Protein AF-A0AAU6F038-F1 (afdb_monomer_lite)

Structure (mmCIF, N/CA/C/O backbone):
data_AF-A0AAU6F038-F1
#
_entry.id   AF-A0AAU6F038-F1
#
loop_
_atom_site.group_PDB
_atom_site.id
_atom_site.type_symbol
_atom_site.label_atom_id
_atom_site.label_alt_id
_atom_site.label_comp_id
_atom_site.label_asym_id
_atom_site.label_entity_id
_atom_site.label_seq_id
_atom_site.pdbx_PDB_ins_code
_atom_site.Cartn_x
_atom_site.Cartn_y
_atom_site.Cartn_z
_atom_site.occupancy
_atom_site.B_iso_or_equiv
_atom_site.auth_seq_id
_atom_site.auth_comp_id
_atom_site.auth_asym_id
_atom_site.auth_atom_id
_atom_site.pdbx_PDB_model_num
ATOM 1 N N . MET A 1 1 ? 27.640 -7.776 -2.317 1.00 54.41 1 MET A N 1
ATOM 2 C CA . MET A 1 1 ? 27.492 -6.730 -3.348 1.00 54.41 1 MET A CA 1
ATOM 3 C C . MET A 1 1 ? 28.181 -7.239 -4.597 1.00 54.41 1 MET A C 1
ATOM 5 O O . MET A 1 1 ? 29.354 -7.589 -4.516 1.00 54.41 1 MET A O 1
ATOM 9 N N . SER A 1 2 ? 27.437 -7.433 -5.682 1.00 75.69 2 SER A N 1
ATOM 10 C CA . SER A 1 2 ? 27.980 -8.023 -6.906 1.00 75.69 2 SER A CA 1
ATOM 11 C C . SER A 1 2 ? 28.887 -7.021 -7.637 1.00 75.69 2 SER A C 1
ATOM 13 O O . SER A 1 2 ? 28.795 -5.809 -7.433 1.00 75.69 2 SER A O 1
ATOM 15 N N . GLY A 1 3 ? 29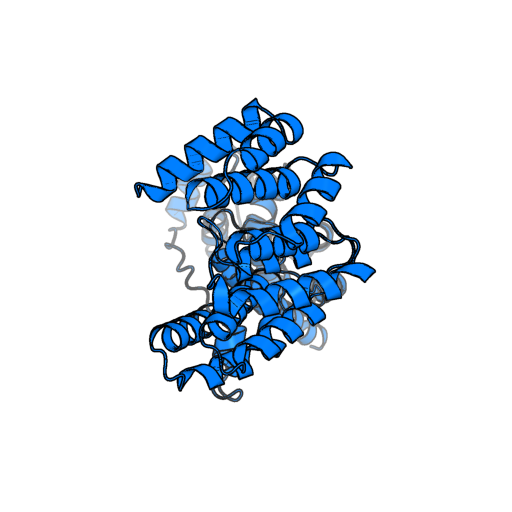.759 -7.500 -8.530 1.00 80.75 3 GLY A N 1
ATOM 16 C CA . GLY A 1 3 ? 30.566 -6.615 -9.384 1.00 80.75 3 GLY A CA 1
ATOM 17 C C . GLY A 1 3 ? 29.735 -5.775 -10.372 1.00 80.75 3 GLY A C 1
ATOM 18 O O . GLY A 1 3 ? 30.243 -4.805 -10.934 1.00 80.75 3 GLY A O 1
ATOM 19 N N . ALA A 1 4 ? 28.465 -6.123 -10.603 1.00 79.25 4 ALA A N 1
ATOM 20 C CA . ALA A 1 4 ? 27.535 -5.303 -11.379 1.00 79.25 4 ALA A CA 1
ATOM 21 C C . ALA A 1 4 ? 27.048 -4.094 -10.563 1.00 79.25 4 ALA A C 1
ATOM 23 O O . ALA A 1 4 ? 27.093 -2.973 -11.066 1.00 79.25 4 ALA A O 1
ATOM 24 N N . ASP A 1 5 ? 26.714 -4.299 -9.285 1.00 80.75 5 ASP A N 1
ATOM 25 C CA . ASP A 1 5 ? 26.230 -3.236 -8.389 1.00 80.75 5 ASP A CA 1
ATOM 26 C C . ASP A 1 5 ? 27.285 -2.141 -8.184 1.00 80.75 5 ASP A C 1
ATOM 28 O O . ASP A 1 5 ? 26.975 -0.951 -8.194 1.00 80.75 5 ASP A O 1
ATOM 32 N N . ALA A 1 6 ? 28.558 -2.530 -8.051 1.00 86.94 6 ALA A N 1
ATOM 33 C CA . ALA A 1 6 ? 29.658 -1.579 -7.892 1.00 86.94 6 ALA A CA 1
ATOM 34 C C . ALA A 1 6 ? 29.857 -0.704 -9.143 1.00 86.94 6 ALA A C 1
ATOM 36 O O . ALA A 1 6 ? 30.050 0.508 -9.037 1.00 86.94 6 ALA A O 1
ATOM 37 N N . ARG A 1 7 ? 29.775 -1.306 -10.339 1.00 88.75 7 ARG A N 1
ATOM 38 C CA . ARG A 1 7 ? 29.882 -0.575 -11.613 1.00 88.75 7 ARG A CA 1
ATOM 39 C C . ARG A 1 7 ? 28.701 0.364 -11.820 1.00 88.75 7 ARG A C 1
ATOM 41 O O . ARG A 1 7 ? 28.899 1.503 -12.236 1.00 88.75 7 ARG A O 1
ATOM 48 N N . TRP A 1 8 ? 27.499 -0.093 -11.479 1.00 88.06 8 TRP A N 1
ATOM 49 C CA . TRP A 1 8 ? 26.303 0.736 -11.476 1.00 88.06 8 TRP A CA 1
ATOM 50 C C . TRP A 1 8 ? 26.459 1.957 -10.563 1.00 88.06 8 TRP A C 1
ATOM 52 O O . TRP A 1 8 ? 26.308 3.089 -11.022 1.00 88.06 8 TRP A O 1
ATOM 62 N N . GLY A 1 9 ? 26.856 1.746 -9.304 1.00 88.56 9 GLY A N 1
ATOM 63 C CA . GLY A 1 9 ? 27.065 2.825 -8.336 1.00 88.56 9 GLY A CA 1
ATOM 64 C C . GLY A 1 9 ? 28.102 3.855 -8.795 1.00 88.56 9 GLY A C 1
ATOM 65 O O . GLY A 1 9 ? 27.883 5.057 -8.651 1.00 88.56 9 GLY A O 1
ATOM 66 N N . ALA A 1 10 ? 29.195 3.407 -9.420 1.00 90.88 10 ALA A N 1
ATOM 67 C CA . ALA A 1 10 ? 30.207 4.302 -9.978 1.00 90.88 10 ALA A CA 1
ATOM 68 C C . ALA A 1 10 ? 29.665 5.162 -11.134 1.00 90.88 10 ALA A C 1
ATOM 70 O O . ALA A 1 10 ? 29.941 6.362 -11.194 1.00 90.88 10 ALA A O 1
ATOM 71 N N . ARG A 1 11 ? 28.872 4.576 -12.045 1.00 92.00 11 ARG A N 1
ATOM 72 C CA . ARG A 1 11 ? 28.243 5.321 -13.150 1.00 92.00 11 ARG A CA 1
ATOM 73 C C . ARG A 1 11 ? 27.203 6.309 -12.644 1.00 92.00 11 ARG A C 1
ATOM 75 O O . ARG A 1 11 ? 27.200 7.449 -13.097 1.00 92.00 11 ARG A O 1
ATOM 82 N N . TRP A 1 12 ? 26.392 5.906 -11.673 1.00 91.69 12 TRP A N 1
ATOM 83 C CA . TRP A 1 12 ? 25.435 6.787 -11.016 1.00 91.69 12 TRP A CA 1
ATOM 84 C C . TRP A 1 12 ? 26.119 8.007 -10.381 1.00 91.69 12 TRP A C 1
ATOM 86 O O . TRP A 1 12 ? 25.747 9.139 -10.682 1.00 91.69 12 TRP A O 1
ATOM 96 N N . ALA A 1 13 ? 27.177 7.797 -9.591 1.00 92.06 13 ALA A N 1
ATOM 97 C CA . ALA A 1 13 ? 27.937 8.887 -8.977 1.00 92.06 13 ALA A CA 1
ATOM 98 C C . ALA A 1 13 ? 28.561 9.835 -10.021 1.00 92.06 13 ALA A C 1
ATOM 100 O O . ALA A 1 13 ? 28.555 11.052 -9.841 1.00 92.06 13 ALA A O 1
ATOM 101 N N . ALA A 1 14 ? 29.057 9.292 -11.138 1.00 92.25 14 ALA A N 1
ATOM 102 C CA . ALA A 1 14 ? 29.600 10.098 -12.229 1.00 92.25 14 ALA A CA 1
ATOM 103 C C . ALA A 1 14 ? 28.527 10.973 -12.901 1.00 92.25 14 ALA A C 1
ATOM 105 O O . ALA A 1 14 ? 28.784 12.147 -13.159 1.00 92.25 14 ALA A O 1
ATOM 106 N N . VAL A 1 15 ? 27.325 10.432 -13.140 1.00 93.00 15 VAL A N 1
ATOM 107 C CA . VAL A 1 15 ? 26.197 11.203 -13.691 1.00 93.00 15 VAL A CA 1
ATOM 108 C C . VAL A 1 15 ? 25.770 12.306 -12.726 1.00 93.00 15 VAL A C 1
ATOM 110 O O . VAL A 1 15 ? 25.567 13.438 -13.152 1.00 93.00 15 VAL A O 1
ATOM 113 N N . GLN A 1 16 ? 25.704 12.013 -11.424 1.00 92.31 16 GLN A N 1
ATOM 114 C CA . GLN A 1 16 ? 25.385 13.024 -10.413 1.00 92.31 16 GLN A CA 1
ATOM 115 C C . GLN A 1 16 ? 26.397 14.176 -10.390 1.00 92.31 16 GLN A C 1
ATOM 117 O O . GLN A 1 16 ? 26.000 15.324 -10.212 1.00 92.31 16 GLN A O 1
ATOM 122 N N . ALA A 1 17 ? 27.685 13.882 -10.588 1.00 92.38 17 ALA A N 1
ATOM 123 C CA . ALA A 1 17 ? 28.736 14.894 -10.618 1.00 92.38 17 ALA A CA 1
ATOM 124 C C . ALA A 1 17 ? 28.754 15.713 -11.922 1.00 92.38 17 ALA A C 1
ATOM 126 O O . ALA A 1 17 ? 29.038 16.907 -11.888 1.00 92.38 17 ALA A O 1
ATOM 127 N N . ALA A 1 18 ? 28.482 15.079 -13.067 1.00 91.38 18 ALA A N 1
ATOM 128 C CA . ALA A 1 18 ? 28.590 15.705 -14.387 1.00 91.38 18 ALA A CA 1
ATOM 129 C C . ALA A 1 18 ? 27.285 16.346 -14.897 1.00 91.38 18 ALA A C 1
ATOM 131 O O . ALA A 1 18 ? 27.328 17.133 -15.843 1.00 91.38 18 ALA A O 1
ATOM 132 N N . GLY A 1 19 ? 26.135 15.985 -14.321 1.00 91.94 19 GLY A N 1
ATOM 133 C CA . GLY A 1 19 ? 24.816 16.347 -14.838 1.00 91.94 19 GLY A CA 1
ATOM 134 C C . GLY A 1 19 ? 24.472 15.648 -16.161 1.00 91.94 19 GLY A C 1
ATOM 135 O O . GLY A 1 19 ? 25.259 14.865 -16.714 1.00 91.94 19 GLY A O 1
ATOM 136 N N . ILE A 1 20 ? 23.277 15.929 -16.688 1.00 91.81 20 ILE A N 1
ATOM 137 C CA . ILE A 1 20 ? 22.773 15.290 -17.912 1.00 91.81 20 ILE A CA 1
ATOM 138 C C . ILE A 1 20 ? 23.569 15.687 -19.154 1.00 91.81 20 ILE A C 1
ATOM 140 O O . ILE A 1 20 ? 23.916 14.810 -19.945 1.00 91.81 20 ILE A O 1
ATOM 144 N N . GLU A 1 21 ? 23.924 16.961 -19.316 1.00 88.69 21 GLU A N 1
ATOM 145 C CA . GLU A 1 21 ? 24.660 17.433 -20.497 1.00 88.69 21 GLU A CA 1
ATOM 146 C C . GLU A 1 21 ? 26.053 16.792 -20.605 1.00 88.69 21 GLU A C 1
ATOM 148 O O . GLU A 1 21 ? 26.411 16.228 -21.645 1.00 88.69 21 GLU A O 1
ATOM 153 N N . GLY A 1 22 ? 26.814 16.792 -19.504 1.00 89.12 22 GLY A N 1
ATOM 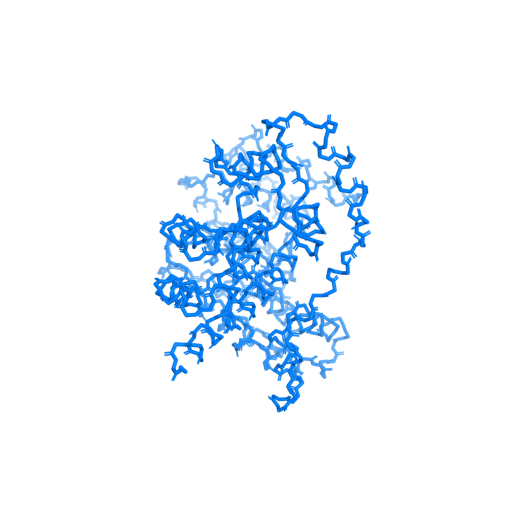154 C CA . GLY A 1 22 ? 28.137 16.167 -19.448 1.00 89.12 22 GLY A CA 1
ATOM 155 C C . GLY A 1 22 ? 28.076 14.657 -19.693 1.00 89.12 22 GLY A C 1
ATOM 156 O O . GLY A 1 22 ? 28.888 14.098 -20.437 1.00 89.12 22 GLY A O 1
ATOM 157 N N . SER A 1 23 ? 27.063 13.991 -19.140 1.00 91.25 23 SER A N 1
ATOM 158 C CA . SER A 1 23 ? 26.882 12.545 -19.293 1.00 91.25 23 SER A CA 1
ATOM 159 C C . SER A 1 23 ? 26.393 12.151 -20.694 1.00 91.25 23 SER A C 1
ATOM 161 O O . SER A 1 23 ? 26.814 11.126 -21.241 1.00 91.25 23 SER A O 1
ATOM 163 N N . ALA A 1 24 ? 25.571 12.988 -21.334 1.00 90.62 24 ALA A N 1
ATOM 164 C CA . ALA A 1 24 ? 25.104 12.794 -22.704 1.00 90.62 24 ALA A CA 1
ATOM 165 C C . ALA A 1 24 ? 26.248 12.846 -23.730 1.00 90.62 24 ALA A C 1
ATOM 167 O O . ALA A 1 24 ? 26.209 12.108 -24.721 1.00 90.62 24 ALA A O 1
ATOM 168 N N . ALA A 1 25 ? 27.279 13.663 -23.488 1.00 90.00 25 ALA A N 1
ATOM 169 C CA . ALA A 1 25 ? 28.501 13.672 -24.294 1.00 90.00 25 ALA A CA 1
ATOM 170 C C . ALA A 1 25 ? 29.312 12.375 -24.122 1.00 90.00 25 ALA A C 1
ATOM 172 O O . ALA A 1 25 ? 29.855 11.847 -25.094 1.00 90.00 25 ALA A O 1
ATOM 173 N N . GLY A 1 26 ? 29.354 11.824 -22.904 1.00 89.75 26 GLY A N 1
ATOM 174 C CA . GLY A 1 26 ? 29.960 10.520 -22.623 1.00 89.75 26 GLY A CA 1
ATOM 175 C C . GLY A 1 26 ? 29.273 9.376 -23.372 1.00 89.75 26 GLY A C 1
ATOM 176 O O . GLY A 1 26 ? 29.949 8.538 -23.968 1.00 89.75 26 GLY A O 1
ATOM 177 N N . LEU A 1 27 ? 27.937 9.389 -23.433 1.00 92.44 27 LEU A N 1
ATOM 178 C CA . LEU A 1 27 ? 27.158 8.411 -24.199 1.00 92.44 27 LEU A CA 1
ATOM 179 C C . LEU A 1 27 ? 27.496 8.422 -25.692 1.00 92.44 27 LEU A C 1
ATOM 181 O O . LEU A 1 27 ? 27.600 7.361 -26.298 1.00 92.44 27 LEU A O 1
ATOM 185 N N . ALA A 1 28 ? 27.707 9.592 -26.297 1.00 89.56 28 ALA A N 1
ATOM 186 C CA . ALA A 1 28 ? 28.047 9.684 -27.719 1.00 89.56 28 ALA A CA 1
ATOM 187 C C . ALA A 1 28 ? 29.382 8.993 -28.070 1.00 89.56 28 ALA A C 1
ATOM 189 O O . ALA A 1 28 ? 29.573 8.574 -29.208 1.00 89.56 28 ALA A O 1
ATOM 190 N N . ARG A 1 29 ? 30.291 8.836 -27.096 1.00 92.81 29 ARG A N 1
ATOM 191 C CA . ARG A 1 29 ? 31.606 8.194 -27.280 1.00 92.81 29 ARG A CA 1
ATOM 192 C C . ARG A 1 29 ? 31.576 6.670 -27.140 1.00 92.81 29 ARG A C 1
ATOM 194 O O . ARG A 1 29 ? 32.569 6.021 -27.454 1.00 92.81 29 ARG A O 1
ATOM 201 N N . LEU A 1 30 ? 30.474 6.099 -26.655 1.00 92.62 30 LEU A N 1
ATOM 202 C CA . LEU A 1 30 ? 30.327 4.665 -26.401 1.00 92.62 30 LEU A CA 1
ATOM 203 C C . LEU A 1 30 ? 29.302 4.076 -27.376 1.00 92.62 30 LEU A C 1
ATOM 205 O O . LEU A 1 30 ? 28.126 4.065 -27.036 1.00 92.62 30 LEU A O 1
ATOM 209 N N . PRO A 1 31 ? 29.679 3.600 -28.574 1.00 83.62 31 PRO A N 1
ATOM 210 C CA . PRO A 1 31 ? 28.708 3.235 -29.611 1.00 83.62 31 PRO A CA 1
ATOM 211 C C . PRO A 1 31 ? 27.823 2.037 -29.232 1.00 83.62 31 PRO A C 1
ATOM 213 O O . PRO A 1 31 ? 26.659 1.994 -29.616 1.00 83.62 31 PRO A O 1
ATOM 216 N N . CYS A 1 32 ? 28.347 1.084 -28.457 1.00 92.19 32 CYS A N 1
ATOM 217 C CA . CYS A 1 32 ? 27.614 -0.089 -27.989 1.00 92.19 32 CYS A CA 1
ATOM 218 C C . CYS A 1 32 ? 28.299 -0.727 -26.770 1.00 92.19 32 CYS A C 1
ATOM 220 O O . CYS A 1 32 ? 29.403 -0.348 -26.375 1.00 92.19 32 CYS A O 1
ATOM 222 N N . GLY A 1 33 ? 27.656 -1.750 -26.217 1.00 92.38 33 GLY A N 1
ATOM 223 C CA . GLY A 1 33 ? 28.199 -2.620 -25.179 1.00 92.38 33 GLY A CA 1
ATOM 224 C C . GLY A 1 33 ? 27.754 -2.264 -23.755 1.00 92.38 33 GLY A C 1
ATOM 225 O O . GLY A 1 33 ? 27.030 -1.289 -23.547 1.00 92.38 33 GLY A O 1
ATOM 226 N N . PRO A 1 34 ? 28.184 -3.054 -22.755 1.00 91.19 34 PRO A N 1
ATOM 227 C CA . PRO A 1 34 ? 27.680 -2.959 -21.382 1.00 91.19 34 PRO A CA 1
ATOM 228 C C . PRO A 1 34 ? 27.891 -1.589 -20.725 1.00 91.19 34 PRO A C 1
ATOM 230 O O . PRO A 1 34 ? 27.039 -1.123 -19.976 1.00 91.19 34 PRO A O 1
ATOM 233 N N . GLU A 1 35 ? 28.996 -0.908 -21.033 1.00 92.00 35 GLU A N 1
ATOM 234 C CA . GLU A 1 35 ? 29.283 0.422 -20.481 1.00 92.00 35 GLU A CA 1
ATOM 235 C C . GLU A 1 35 ? 28.344 1.505 -21.031 1.00 92.00 35 GLU A C 1
ATOM 237 O O . GLU A 1 35 ? 27.987 2.426 -20.294 1.00 92.00 35 GLU A O 1
ATOM 242 N N . ARG A 1 36 ? 27.894 1.380 -22.293 1.00 94.19 36 ARG A N 1
ATOM 243 C CA . ARG A 1 36 ? 26.860 2.265 -22.855 1.00 94.19 36 ARG A CA 1
ATOM 244 C C . ARG A 1 36 ? 25.538 2.046 -22.128 1.00 94.19 36 ARG A C 1
ATOM 246 O O . ARG A 1 36 ? 24.935 3.024 -21.699 1.00 94.19 36 ARG A O 1
ATOM 253 N N . ILE A 1 37 ? 25.130 0.785 -21.952 1.00 93.38 37 ILE A N 1
ATOM 254 C CA . ILE A 1 37 ? 23.882 0.416 -21.264 1.00 93.38 37 ILE A CA 1
ATOM 255 C C . ILE A 1 37 ? 23.869 0.992 -19.845 1.00 93.38 37 ILE A C 1
ATOM 257 O O . ILE A 1 37 ? 22.934 1.704 -19.487 1.00 93.38 37 ILE A O 1
ATOM 261 N N . LEU A 1 38 ? 24.931 0.757 -19.064 1.00 92.31 38 LEU A N 1
ATOM 262 C CA . LEU A 1 38 ? 25.032 1.246 -17.686 1.00 92.31 38 LEU A CA 1
ATOM 263 C C . LEU A 1 38 ? 25.002 2.777 -17.611 1.00 92.31 38 LEU A C 1
ATOM 265 O O . LEU A 1 38 ? 24.293 3.337 -16.777 1.00 92.31 38 LEU A O 1
ATOM 269 N N . LEU A 1 39 ? 25.742 3.471 -18.483 1.00 94.25 39 LEU A N 1
ATOM 270 C CA . LEU A 1 39 ? 25.723 4.934 -18.504 1.00 94.25 39 LEU A CA 1
ATOM 271 C C . LEU A 1 39 ? 24.345 5.472 -18.920 1.00 94.25 39 LEU A C 1
ATOM 273 O O . LEU A 1 39 ? 23.859 6.423 -18.315 1.00 94.25 39 LEU A O 1
ATOM 277 N N . ALA A 1 40 ? 23.696 4.858 -19.912 1.00 94.25 40 ALA A N 1
ATOM 278 C CA . ALA A 1 40 ? 22.390 5.295 -20.400 1.00 94.25 40 ALA A CA 1
ATOM 279 C C . ALA A 1 40 ? 21.320 5.125 -19.323 1.00 94.25 40 ALA A C 1
ATOM 281 O O . ALA A 1 40 ? 20.574 6.060 -19.042 1.00 94.25 40 ALA A O 1
ATOM 282 N N . GLN A 1 41 ? 21.293 3.964 -18.672 1.00 93.50 41 GLN A N 1
ATOM 283 C CA . GLN A 1 41 ? 20.404 3.688 -17.552 1.00 93.50 41 GLN A CA 1
ATOM 284 C C . GLN A 1 41 ? 20.642 4.672 -16.391 1.00 93.50 41 GLN A C 1
ATOM 286 O O . GLN A 1 41 ? 19.670 5.166 -15.821 1.00 93.50 41 GLN A O 1
ATOM 291 N N . ALA A 1 42 ? 21.898 5.012 -16.065 1.00 92.81 42 ALA A N 1
ATOM 292 C CA . ALA A 1 42 ? 22.212 5.982 -15.011 1.00 92.81 42 ALA A CA 1
ATOM 293 C C . ALA A 1 42 ? 21.720 7.399 -15.364 1.00 92.81 42 ALA A C 1
ATOM 295 O O . ALA A 1 42 ? 21.074 8.048 -14.542 1.00 92.81 42 ALA A O 1
ATOM 296 N N . CYS A 1 43 ? 21.938 7.859 -16.602 1.00 93.94 43 CYS A N 1
ATOM 297 C CA . CYS A 1 43 ? 21.389 9.130 -17.085 1.00 93.94 43 CYS A CA 1
ATOM 298 C C . CYS A 1 43 ? 19.858 9.149 -17.010 1.00 93.94 43 CYS A C 1
ATOM 300 O O . CYS A 1 43 ? 19.261 10.100 -16.516 1.00 93.94 43 CYS A O 1
ATOM 302 N N . LEU A 1 44 ? 19.213 8.081 -17.475 1.00 93.81 44 LEU A N 1
ATOM 303 C CA . LEU A 1 44 ? 17.759 7.969 -17.503 1.00 93.81 44 LEU A CA 1
ATOM 304 C C . LEU A 1 44 ? 17.158 7.917 -16.097 1.00 93.81 44 LEU A C 1
ATOM 306 O O . LEU A 1 44 ? 16.111 8.519 -15.871 1.00 93.81 44 LEU A O 1
ATOM 310 N N . GLN A 1 45 ? 17.821 7.267 -15.137 1.00 91.25 45 GLN A N 1
ATOM 311 C CA . GLN A 1 45 ? 17.426 7.346 -13.734 1.00 91.25 45 GLN A CA 1
ATOM 312 C C . GLN A 1 45 ? 17.554 8.775 -13.196 1.00 91.25 45 GLN A C 1
ATOM 314 O O . GLN A 1 45 ? 16.679 9.214 -12.450 1.00 91.25 45 GLN A O 1
ATOM 319 N N . TYR A 1 46 ? 18.607 9.503 -13.571 1.00 92.06 46 TYR A N 1
ATOM 320 C CA . TYR A 1 46 ? 18.830 10.869 -13.099 1.00 92.06 46 TYR A CA 1
ATOM 321 C C . TYR A 1 46 ? 17.707 11.793 -13.571 1.00 92.06 46 TYR A C 1
ATOM 323 O O . TYR A 1 46 ? 17.115 12.491 -12.748 1.00 92.06 46 TYR A O 1
ATOM 331 N N . VAL A 1 47 ? 17.319 11.690 -14.849 1.00 91.62 47 VAL A N 1
ATOM 332 C CA . VAL A 1 47 ? 16.148 12.390 -15.404 1.00 91.62 47 VAL A CA 1
ATOM 333 C C . VAL A 1 47 ? 14.885 12.090 -14.583 1.00 91.62 47 VAL A C 1
ATOM 335 O O . VAL A 1 47 ? 14.194 13.011 -14.158 1.00 91.62 47 VAL A O 1
ATOM 338 N N . ARG A 1 48 ? 14.603 10.816 -14.262 1.00 88.81 48 ARG A N 1
ATOM 339 C CA . ARG A 1 48 ? 13.409 10.446 -13.466 1.00 88.81 48 ARG A CA 1
ATOM 340 C C . ARG A 1 48 ? 13.393 11.032 -12.051 1.00 88.81 48 ARG A C 1
ATOM 342 O O . ARG A 1 48 ? 12.313 11.247 -11.501 1.00 88.81 48 ARG A O 1
ATOM 349 N N . LEU A 1 49 ? 14.557 11.160 -11.413 1.00 86.19 49 LEU A N 1
ATOM 350 C CA . LEU A 1 49 ? 14.654 11.518 -9.995 1.00 86.19 49 LEU A CA 1
ATOM 351 C C . LEU A 1 49 ? 14.837 13.015 -9.754 1.00 86.19 49 LEU A C 1
ATOM 353 O O . LEU A 1 49 ? 14.413 13.504 -8.708 1.00 86.19 49 LEU A O 1
ATOM 357 N N . HIS A 1 50 ? 15.492 13.723 -10.671 1.00 82.19 50 HIS A N 1
ATOM 358 C CA . HIS A 1 50 ? 16.038 15.045 -10.368 1.00 82.19 50 HIS A CA 1
ATOM 359 C C . HIS A 1 50 ? 15.702 16.117 -11.397 1.00 82.19 50 HIS A C 1
ATOM 361 O O . HIS A 1 50 ? 15.708 17.292 -11.039 1.00 82.19 50 HIS A O 1
ATOM 367 N N . GLU A 1 51 ? 15.409 15.757 -12.648 1.00 70.12 51 GLU A N 1
ATOM 368 C CA . GLU A 1 51 ? 15.473 16.744 -13.721 1.00 70.12 51 GLU A CA 1
ATOM 369 C C . GLU A 1 51 ? 14.362 16.568 -14.761 1.00 70.12 51 GLU A C 1
ATOM 371 O O . GLU A 1 51 ? 14.452 15.750 -15.674 1.00 70.12 51 GLU A O 1
ATOM 376 N N . ARG A 1 52 ? 13.323 17.405 -14.653 1.00 75.69 52 ARG A N 1
ATOM 377 C CA . ARG A 1 52 ? 12.431 17.717 -15.777 1.00 75.69 52 ARG A CA 1
ATOM 378 C C . ARG A 1 52 ? 12.989 18.940 -16.498 1.00 75.69 52 ARG A C 1
ATOM 380 O O . ARG A 1 52 ? 12.580 20.065 -16.221 1.00 75.69 52 ARG A O 1
ATOM 387 N N . SER A 1 53 ? 13.971 18.715 -17.361 1.00 85.12 53 SER A N 1
ATOM 388 C CA . SER A 1 53 ? 14.554 19.741 -18.225 1.00 85.12 53 SER A CA 1
ATOM 389 C C . SER A 1 53 ? 14.378 19.371 -19.690 1.00 85.12 53 SER A C 1
ATOM 391 O O . SER A 1 53 ? 14.238 18.199 -20.042 1.00 85.12 53 SER A O 1
ATOM 393 N N . GLU A 1 54 ? 14.453 20.378 -20.558 1.00 87.56 54 GLU A N 1
ATOM 394 C CA . GLU A 1 54 ? 14.462 20.182 -22.009 1.00 87.56 54 GLU A CA 1
ATOM 395 C C . GLU A 1 54 ? 15.616 19.262 -22.449 1.00 87.56 54 GLU A C 1
ATOM 397 O O . GLU A 1 54 ? 15.441 18.415 -23.324 1.00 87.56 54 GLU A O 1
ATOM 402 N N . ALA A 1 55 ? 16.775 19.356 -21.785 1.00 89.38 55 ALA A N 1
ATOM 403 C CA . ALA A 1 55 ? 17.916 18.475 -22.027 1.00 89.38 55 ALA A CA 1
ATOM 404 C C . ALA A 1 55 ? 17.613 17.012 -21.654 1.00 89.38 55 ALA A C 1
ATOM 406 O O . ALA A 1 55 ? 17.971 16.095 -22.401 1.00 89.38 55 ALA A O 1
ATOM 407 N N . GLY A 1 56 ? 16.929 16.785 -20.528 1.00 91.56 56 GLY A N 1
ATOM 408 C CA . GLY A 1 56 ? 16.455 15.463 -20.118 1.00 91.56 56 GLY A CA 1
ATOM 409 C C . GLY A 1 56 ? 15.460 14.871 -21.117 1.00 91.56 56 GLY A C 1
ATOM 410 O O . GLY A 1 56 ? 15.635 13.734 -21.561 1.00 91.56 56 GLY A O 1
ATOM 411 N N . ASP A 1 57 ? 14.471 15.657 -21.541 1.00 91.44 57 ASP A N 1
ATOM 412 C CA . ASP A 1 57 ? 13.464 15.230 -22.518 1.00 91.44 57 ASP A CA 1
ATOM 413 C C . ASP A 1 57 ? 14.089 14.922 -23.889 1.00 91.44 57 ASP A C 1
ATOM 415 O O . ASP A 1 57 ? 13.787 13.889 -24.498 1.00 91.44 57 ASP A O 1
ATOM 419 N N . ALA A 1 58 ? 15.023 15.758 -24.354 1.00 92.81 58 ALA A N 1
ATOM 420 C CA . ALA A 1 58 ? 15.768 15.529 -25.590 1.00 92.81 58 ALA A CA 1
ATOM 421 C C . ALA A 1 58 ? 16.623 14.253 -25.518 1.00 92.81 58 ALA A C 1
ATOM 423 O O . ALA A 1 58 ? 16.690 13.484 -26.485 1.00 92.81 58 ALA A O 1
ATOM 424 N N . LEU A 1 59 ? 17.253 13.987 -24.367 1.00 94.81 59 LEU A N 1
ATOM 425 C CA . LEU A 1 59 ? 18.006 12.757 -24.149 1.00 94.81 59 LEU A CA 1
ATOM 426 C C . LEU A 1 59 ? 17.095 11.526 -24.217 1.00 94.81 59 LEU A C 1
ATOM 428 O O . LEU A 1 59 ? 17.432 10.571 -24.919 1.00 94.81 59 LEU A O 1
ATOM 432 N N . VAL A 1 60 ? 15.950 11.551 -23.529 1.00 95.25 60 VAL A N 1
ATOM 433 C CA . VAL A 1 60 ? 14.966 10.458 -23.543 1.00 95.25 60 VAL A CA 1
ATOM 434 C C . VAL A 1 60 ? 14.479 10.194 -24.966 1.00 95.25 60 VAL A C 1
ATOM 436 O O . VAL A 1 60 ? 14.533 9.053 -25.424 1.00 95.25 60 VAL A O 1
ATOM 439 N N . ALA A 1 61 ? 14.073 11.237 -25.696 1.00 94.50 61 ALA A N 1
ATOM 440 C CA . ALA A 1 61 ? 13.608 11.114 -27.076 1.00 94.50 61 ALA A CA 1
ATOM 441 C C . ALA A 1 61 ? 14.667 10.475 -27.989 1.00 94.50 61 ALA A C 1
ATOM 443 O O . ALA A 1 61 ? 14.352 9.572 -28.764 1.00 94.50 61 ALA A O 1
ATOM 444 N N . ARG A 1 62 ? 15.936 10.880 -27.851 1.00 95.69 62 ARG A N 1
ATOM 445 C CA . ARG A 1 62 ? 17.053 10.304 -28.611 1.00 95.69 62 ARG A CA 1
ATOM 446 C C . ARG A 1 62 ? 17.287 8.828 -28.276 1.00 95.69 62 ARG A C 1
ATOM 448 O O . ARG A 1 62 ? 17.476 8.025 -29.184 1.00 95.69 62 ARG A O 1
ATOM 455 N N . LEU A 1 63 ? 17.282 8.465 -26.992 1.00 96.38 63 LEU A N 1
ATOM 456 C CA . LEU A 1 63 ? 17.573 7.095 -26.548 1.00 96.38 63 LEU A CA 1
ATOM 457 C C . LEU A 1 63 ? 16.436 6.101 -26.835 1.00 96.38 63 LEU A C 1
ATOM 459 O O . LEU A 1 63 ? 16.687 4.902 -26.903 1.00 96.38 63 LEU A O 1
ATOM 463 N N . ARG A 1 64 ? 15.207 6.567 -27.092 1.00 96.25 64 ARG A N 1
ATOM 464 C CA . ARG A 1 64 ? 14.127 5.705 -27.609 1.00 96.25 64 ARG A CA 1
ATOM 465 C C . ARG A 1 64 ? 14.429 5.127 -29.000 1.00 96.25 64 ARG A C 1
ATOM 467 O O . ARG A 1 64 ? 13.866 4.101 -29.354 1.00 96.25 64 ARG A O 1
ATOM 474 N N . GLY A 1 65 ? 15.320 5.755 -29.770 1.00 95.44 65 GLY A N 1
ATOM 475 C CA . GLY A 1 65 ? 15.805 5.260 -31.064 1.00 95.44 65 GLY A CA 1
ATOM 476 C C . GLY A 1 65 ? 17.176 4.575 -31.005 1.00 95.44 65 GLY A C 1
ATOM 477 O O . GLY A 1 65 ? 17.820 4.434 -32.042 1.00 95.44 65 GLY A O 1
ATOM 478 N N . ASP A 1 66 ? 17.669 4.215 -29.815 1.00 96.56 66 ASP A N 1
ATOM 479 C CA . ASP A 1 66 ? 19.003 3.627 -29.642 1.00 96.56 66 ASP A CA 1
ATOM 480 C C . ASP A 1 66 ? 19.141 2.251 -30.319 1.00 96.56 66 ASP A C 1
ATOM 482 O O . ASP A 1 66 ? 18.165 1.520 -30.474 1.00 96.56 66 ASP A O 1
ATOM 486 N N . GLY A 1 67 ? 20.362 1.858 -30.693 1.00 94.38 67 GLY A N 1
ATOM 487 C CA . GLY A 1 67 ? 20.629 0.541 -31.278 1.00 94.38 67 GLY A CA 1
ATOM 488 C C . GLY A 1 67 ? 20.448 -0.625 -30.297 1.00 94.38 67 GLY A C 1
ATOM 489 O O . GLY A 1 67 ? 20.206 -1.749 -30.732 1.00 94.38 67 GLY A O 1
ATOM 490 N N . GLN A 1 68 ? 20.520 -0.377 -28.985 1.00 95.12 68 GLN A N 1
ATOM 491 C CA . GLN A 1 68 ? 20.411 -1.403 -27.944 1.00 95.12 68 GLN A CA 1
ATOM 492 C C . GLN A 1 68 ? 19.013 -1.432 -27.313 1.00 95.12 68 GLN A C 1
ATOM 494 O O . GLN A 1 68 ? 18.514 -0.406 -26.846 1.00 95.12 68 GLN A O 1
ATOM 499 N N . ALA A 1 69 ? 18.394 -2.615 -27.261 1.00 95.75 69 ALA A N 1
ATOM 500 C CA . ALA A 1 69 ? 17.033 -2.788 -26.746 1.00 95.75 69 ALA A CA 1
ATOM 501 C C . ALA A 1 69 ? 16.912 -2.378 -25.271 1.00 95.75 69 ALA A C 1
ATOM 503 O O . ALA A 1 69 ? 15.937 -1.746 -24.883 1.00 95.75 69 ALA A O 1
ATOM 504 N N . GLU A 1 70 ? 17.929 -2.648 -24.454 1.00 94.94 70 GLU A N 1
ATOM 505 C CA . GLU A 1 70 ? 17.969 -2.296 -23.032 1.00 94.94 70 GLU A CA 1
ATOM 506 C C . GLU A 1 70 ? 17.982 -0.779 -22.816 1.00 94.94 70 GLU A C 1
ATOM 508 O O . GLU A 1 70 ? 17.393 -0.272 -21.858 1.00 94.94 70 GLU A O 1
ATOM 513 N N . VAL A 1 71 ? 18.635 -0.045 -23.723 1.00 95.81 71 VAL A N 1
ATOM 514 C CA . VAL A 1 71 ? 18.655 1.422 -23.712 1.00 95.81 71 VAL A CA 1
ATOM 515 C C . VAL A 1 71 ? 17.299 1.969 -24.147 1.00 95.81 71 VAL A C 1
ATOM 517 O O . VAL A 1 71 ? 16.766 2.853 -23.473 1.00 95.81 71 VAL A O 1
ATOM 520 N N . ARG A 1 72 ? 16.702 1.409 -25.211 1.00 97.31 72 ARG A N 1
ATOM 521 C CA . ARG A 1 72 ? 15.352 1.787 -25.658 1.00 97.31 72 ARG A CA 1
ATOM 522 C C . ARG A 1 72 ? 14.309 1.521 -24.575 1.00 97.31 72 ARG A C 1
ATOM 524 O O . ARG A 1 72 ? 13.542 2.423 -24.244 1.00 97.31 72 ARG A O 1
ATOM 531 N N . LEU A 1 73 ? 14.324 0.337 -23.961 1.00 96.75 73 LEU A N 1
ATOM 532 C CA . LEU A 1 73 ? 13.438 -0.044 -22.859 1.00 96.75 73 LEU A CA 1
ATOM 533 C C . LEU A 1 73 ? 13.548 0.939 -21.689 1.00 96.75 73 LEU A C 1
ATOM 535 O O . LEU A 1 73 ? 12.536 1.472 -21.231 1.00 96.75 73 LEU A O 1
ATOM 539 N N . ALA A 1 74 ? 14.770 1.229 -21.232 1.00 95.25 74 ALA A N 1
ATOM 540 C CA . ALA A 1 74 ? 14.994 2.199 -20.165 1.00 95.25 74 ALA A CA 1
ATOM 541 C C . ALA A 1 74 ? 14.471 3.596 -20.547 1.00 95.25 74 ALA A C 1
ATOM 543 O O . ALA A 1 74 ? 13.878 4.279 -19.712 1.00 95.25 74 ALA A O 1
ATOM 544 N N . ALA A 1 75 ? 14.652 4.015 -21.804 1.00 96.25 75 ALA A N 1
ATOM 545 C CA . ALA A 1 75 ? 14.179 5.307 -22.290 1.00 96.25 75 ALA A CA 1
ATOM 546 C C . ALA A 1 75 ? 12.646 5.376 -22.341 1.00 96.25 75 ALA A C 1
ATOM 548 O O . ALA A 1 75 ? 12.073 6.380 -21.923 1.00 96.25 75 ALA A O 1
ATOM 549 N N . HIS A 1 76 ? 11.968 4.311 -22.779 1.00 96.50 76 HIS A N 1
ATOM 550 C CA . HIS A 1 76 ? 10.506 4.219 -22.741 1.00 96.50 76 HIS A CA 1
ATOM 551 C C . HIS A 1 76 ? 9.962 4.234 -21.307 1.00 96.50 76 HIS A C 1
ATOM 553 O O . HIS A 1 76 ? 8.995 4.942 -21.033 1.00 96.50 76 HIS A O 1
ATOM 559 N N . LEU A 1 77 ? 10.613 3.534 -20.373 1.00 94.81 77 LEU A N 1
ATOM 560 C CA . LEU A 1 77 ? 10.249 3.579 -18.954 1.00 94.81 77 LEU A CA 1
ATOM 561 C C . LEU A 1 77 ? 10.427 4.979 -18.360 1.00 94.81 77 LEU A C 1
ATOM 563 O O . LEU A 1 77 ? 9.550 5.456 -17.646 1.00 94.81 77 LEU A O 1
ATOM 567 N N . THR A 1 78 ? 11.521 5.675 -18.673 1.00 93.88 78 THR A N 1
ATOM 568 C CA . THR A 1 78 ? 11.693 7.073 -18.251 1.00 93.88 78 THR A CA 1
ATOM 569 C C . THR A 1 78 ? 10.658 7.988 -18.899 1.00 93.88 78 THR A C 1
ATOM 571 O O . THR A 1 78 ? 10.113 8.848 -18.216 1.00 93.88 78 THR A O 1
ATOM 574 N N . ALA A 1 79 ? 10.314 7.772 -20.170 1.00 93.75 79 ALA A N 1
ATOM 575 C CA . ALA A 1 79 ? 9.265 8.531 -20.839 1.00 93.75 79 ALA A CA 1
ATOM 576 C C . ALA A 1 79 ? 7.897 8.351 -20.156 1.00 93.75 79 ALA A C 1
ATOM 578 O O . ALA A 1 79 ? 7.163 9.321 -20.022 1.00 93.75 79 ALA A O 1
ATOM 579 N N . LEU A 1 80 ? 7.559 7.157 -19.654 1.00 91.00 80 LEU A N 1
ATOM 580 C CA . LEU A 1 80 ? 6.330 6.948 -18.869 1.00 91.00 80 LEU A CA 1
ATOM 581 C C . LEU A 1 80 ? 6.287 7.772 -17.575 1.00 91.00 80 LEU A C 1
ATOM 583 O O . LEU A 1 80 ? 5.211 8.180 -17.135 1.00 91.00 80 LEU A O 1
ATOM 587 N N . HIS A 1 81 ? 7.454 8.027 -16.980 1.00 87.50 81 HIS A N 1
ATOM 588 C CA . HIS A 1 81 ? 7.602 8.847 -15.774 1.00 87.50 81 HIS A CA 1
ATOM 589 C C . HIS A 1 81 ? 7.505 10.352 -16.040 1.00 87.50 81 HIS A C 1
ATOM 591 O O . HIS A 1 81 ? 7.104 11.111 -15.153 1.00 87.50 81 HIS A O 1
ATOM 597 N N . THR A 1 82 ? 7.908 10.806 -17.228 1.00 86.25 82 THR A N 1
ATOM 598 C CA . THR A 1 82 ? 8.025 12.241 -17.534 1.00 86.25 82 THR A CA 1
ATOM 599 C C . THR A 1 82 ? 6.928 12.771 -18.452 1.00 86.25 82 THR A C 1
ATOM 601 O O . THR A 1 82 ? 6.552 13.935 -18.322 1.00 86.25 82 THR A O 1
ATOM 604 N N . LEU A 1 83 ? 6.386 11.948 -19.353 1.00 83.75 83 LEU A N 1
ATOM 605 C CA . LEU A 1 83 ? 5.391 12.379 -20.331 1.00 83.75 83 LEU A CA 1
ATOM 606 C C . LEU A 1 83 ? 4.020 12.634 -19.693 1.00 83.75 83 LEU A C 1
ATOM 608 O O . LEU A 1 83 ? 3.611 11.919 -18.778 1.00 83.75 83 LEU A O 1
ATOM 612 N N . PRO A 1 84 ? 3.244 13.594 -20.232 1.00 81.38 84 PRO A N 1
ATOM 613 C CA . PRO A 1 84 ? 1.866 13.786 -19.815 1.00 81.38 84 PRO A CA 1
ATOM 614 C C . PRO A 1 84 ? 1.016 12.545 -20.150 1.00 81.38 84 PRO A C 1
ATOM 616 O O . PRO A 1 84 ? 1.280 11.862 -21.148 1.00 81.38 84 PRO A O 1
ATOM 619 N N . PRO A 1 85 ? -0.078 12.292 -19.409 1.00 74.06 85 PRO A N 1
ATOM 620 C CA . PRO A 1 85 ? -0.853 11.057 -19.540 1.00 74.06 85 PRO A CA 1
ATOM 621 C C . PRO A 1 85 ? -1.416 10.760 -20.942 1.00 74.06 85 PRO A C 1
ATOM 623 O O . PRO A 1 85 ? -1.667 9.604 -21.271 1.00 74.06 85 PRO A O 1
ATOM 626 N N . GLY A 1 86 ? -1.616 11.780 -21.787 1.00 78.38 86 GLY A N 1
ATOM 627 C CA . GLY A 1 86 ? -2.066 11.607 -23.176 1.00 78.38 86 GLY A CA 1
ATOM 628 C C . GLY A 1 86 ? -1.022 10.977 -24.108 1.00 78.38 86 GLY A C 1
ATOM 629 O O . GLY A 1 86 ? -1.384 10.477 -25.167 1.00 78.38 86 GLY A O 1
ATOM 630 N N . ARG A 1 87 ? 0.261 10.973 -23.719 1.00 83.31 87 ARG A N 1
ATOM 631 C CA . ARG A 1 87 ? 1.370 10.370 -24.482 1.00 83.31 87 ARG A CA 1
ATOM 632 C C . ARG A 1 87 ? 1.926 9.094 -23.844 1.00 83.31 87 ARG A C 1
ATOM 634 O O . ARG A 1 87 ? 2.822 8.474 -24.410 1.00 83.31 87 ARG A O 1
ATOM 641 N N . ALA A 1 88 ? 1.378 8.673 -22.703 1.00 86.31 88 ALA A N 1
ATOM 642 C CA . ALA A 1 88 ? 1.820 7.469 -22.004 1.00 86.31 88 ALA A CA 1
ATOM 643 C C . ALA A 1 88 ? 1.626 6.199 -22.850 1.00 86.31 88 ALA A C 1
ATOM 645 O O . ALA A 1 88 ? 2.514 5.358 -22.890 1.00 86.31 88 ALA A O 1
ATOM 646 N N . ALA A 1 89 ? 0.523 6.093 -23.601 1.00 89.06 89 ALA A N 1
ATOM 647 C CA . ALA A 1 89 ? 0.205 4.900 -24.394 1.00 89.06 89 ALA A CA 1
ATOM 648 C C . ALA A 1 89 ? 1.290 4.536 -25.428 1.00 89.06 89 ALA A C 1
ATOM 650 O O . ALA A 1 89 ? 1.580 3.360 -25.632 1.00 89.06 89 ALA A O 1
ATOM 651 N N . GLU A 1 90 ? 1.918 5.534 -26.056 1.00 91.88 90 GLU A N 1
ATOM 652 C CA . GLU A 1 90 ? 3.015 5.315 -27.006 1.00 91.88 90 GLU A CA 1
ATOM 653 C C . GLU A 1 90 ? 4.270 4.783 -26.299 1.00 91.88 90 GLU A C 1
ATOM 655 O O . GLU A 1 90 ? 4.932 3.865 -26.785 1.00 91.88 90 GLU A O 1
ATOM 660 N N . ALA A 1 91 ? 4.586 5.331 -25.122 1.00 92.81 91 ALA A N 1
ATOM 661 C CA . ALA A 1 91 ? 5.706 4.861 -24.324 1.00 92.81 91 ALA A CA 1
ATOM 662 C C . ALA A 1 91 ? 5.455 3.444 -23.775 1.00 92.81 91 ALA A C 1
ATOM 664 O O . ALA A 1 91 ? 6.369 2.627 -23.821 1.00 92.81 91 ALA A O 1
ATOM 665 N N . GLU A 1 92 ? 4.226 3.116 -23.359 1.00 93.62 92 GLU A N 1
ATOM 666 C CA . GLU A 1 92 ? 3.837 1.760 -22.935 1.00 93.62 92 GLU A CA 1
ATOM 667 C C . GLU A 1 92 ? 3.996 0.748 -24.071 1.00 93.62 92 GLU A C 1
ATOM 669 O O . GLU A 1 92 ? 4.570 -0.321 -23.871 1.00 93.62 92 GLU A O 1
ATOM 674 N N . ALA A 1 93 ? 3.519 1.087 -25.274 1.00 94.75 93 ALA A N 1
ATOM 675 C CA . ALA A 1 93 ? 3.677 0.234 -26.447 1.00 94.75 93 ALA A CA 1
ATOM 676 C C . ALA A 1 93 ? 5.162 -0.025 -26.750 1.00 94.75 93 ALA A C 1
ATOM 678 O O . ALA A 1 93 ? 5.542 -1.157 -27.046 1.00 94.75 93 ALA A O 1
ATOM 679 N N . GLY A 1 94 ? 6.001 1.005 -26.601 1.00 95.88 94 GLY A N 1
ATOM 680 C CA . GLY A 1 94 ? 7.452 0.882 -26.694 1.00 95.88 94 GLY A CA 1
ATOM 681 C C . GLY A 1 94 ? 8.052 -0.046 -25.638 1.00 95.88 94 GLY A C 1
ATOM 682 O O . GLY A 1 94 ? 8.826 -0.927 -25.988 1.00 95.88 94 GLY A O 1
ATOM 683 N N . VAL A 1 95 ? 7.648 0.069 -24.365 1.00 96.25 95 VAL A N 1
ATOM 684 C CA . VAL A 1 95 ? 8.078 -0.875 -23.314 1.00 96.25 95 VAL A CA 1
ATOM 685 C C . VAL A 1 95 ? 7.763 -2.312 -23.732 1.00 96.25 95 VAL A C 1
ATOM 687 O O . VAL A 1 95 ? 8.665 -3.143 -23.771 1.00 96.25 95 VAL A O 1
ATOM 690 N N . VAL A 1 96 ? 6.515 -2.599 -24.117 1.00 96.56 96 VAL A N 1
ATOM 691 C CA . VAL A 1 96 ? 6.074 -3.953 -24.506 1.00 96.56 96 VAL A CA 1
ATOM 692 C C . VAL A 1 96 ? 6.832 -4.494 -25.724 1.00 96.56 96 VAL A C 1
ATOM 694 O O . VAL A 1 96 ? 7.130 -5.693 -25.780 1.00 96.56 96 VAL A O 1
ATOM 697 N N . ALA A 1 97 ? 7.146 -3.631 -26.693 1.00 96.44 97 ALA A N 1
ATOM 698 C CA . ALA A 1 97 ? 7.914 -4.000 -27.878 1.00 96.44 97 ALA A CA 1
ATOM 699 C C . ALA A 1 97 ? 9.351 -4.421 -27.528 1.00 96.44 97 ALA A C 1
ATOM 701 O O . ALA A 1 97 ? 9.865 -5.369 -28.118 1.00 96.44 97 ALA A O 1
ATOM 702 N N . GLU A 1 98 ? 9.973 -3.768 -26.544 1.00 96.75 98 GLU A N 1
ATOM 703 C CA . GLU A 1 98 ? 11.373 -4.014 -26.185 1.00 96.75 98 GLU A CA 1
ATOM 704 C C . GLU A 1 98 ? 11.577 -5.166 -25.190 1.00 96.75 98 GLU A C 1
ATOM 706 O O . GLU A 1 98 ? 12.672 -5.726 -25.141 1.00 96.75 98 GLU A O 1
ATOM 711 N N . LEU A 1 99 ? 10.547 -5.571 -24.433 1.00 95.69 99 LEU A N 1
ATOM 712 C CA . LEU A 1 99 ? 10.662 -6.615 -23.397 1.00 95.69 99 LEU A CA 1
ATOM 713 C C . LEU A 1 99 ? 11.294 -7.919 -23.901 1.00 95.69 99 LEU A C 1
ATOM 715 O O . LEU A 1 99 ? 12.177 -8.457 -23.242 1.00 95.69 99 LEU A O 1
ATOM 719 N N . GLY A 1 100 ? 10.893 -8.409 -25.076 1.00 92.81 100 GLY A N 1
ATOM 720 C CA . GLY A 1 100 ? 11.405 -9.681 -25.599 1.00 92.81 100 GLY A CA 1
ATOM 721 C C . GLY A 1 100 ? 12.908 -9.655 -25.908 1.00 92.81 100 GLY A C 1
ATOM 722 O O . GLY A 1 100 ? 13.578 -10.677 -25.786 1.00 92.81 100 GLY A O 1
ATOM 723 N N . ALA A 1 101 ? 13.451 -8.489 -26.279 1.00 93.50 101 ALA A N 1
ATOM 724 C CA . ALA A 1 101 ? 14.866 -8.324 -26.615 1.00 93.50 101 ALA A CA 1
ATOM 725 C C . ALA A 1 101 ? 15.718 -7.877 -25.417 1.00 93.50 101 ALA A C 1
ATOM 727 O O . ALA A 1 101 ? 16.873 -8.277 -25.308 1.00 93.50 101 ALA A O 1
ATOM 728 N N . ALA A 1 102 ? 15.161 -7.052 -24.528 1.00 92.12 102 ALA A N 1
ATOM 729 C CA . ALA A 1 102 ? 15.871 -6.470 -23.392 1.00 92.12 102 ALA A CA 1
ATOM 730 C C . ALA A 1 102 ? 15.736 -7.280 -22.089 1.00 92.12 102 ALA A C 1
ATOM 732 O O . ALA A 1 102 ? 16.537 -7.109 -21.171 1.00 92.12 102 ALA A O 1
ATOM 733 N N . GLY A 1 103 ? 14.733 -8.158 -21.992 1.00 92.81 103 GLY A N 1
ATOM 734 C CA . GLY A 1 103 ? 14.415 -8.907 -20.779 1.00 92.81 103 GLY A CA 1
ATOM 735 C C . GLY A 1 103 ? 13.515 -8.138 -19.802 1.00 92.81 103 GLY A C 1
ATOM 736 O O . GLY A 1 103 ? 12.852 -7.162 -20.154 1.00 92.81 103 GLY A O 1
ATOM 737 N N . SER A 1 104 ? 13.466 -8.606 -18.550 1.00 89.75 104 SER A N 1
ATOM 738 C CA . SER A 1 104 ? 12.559 -8.100 -17.505 1.00 89.75 104 SER A CA 1
ATOM 739 C C . SER A 1 104 ? 13.227 -7.193 -16.463 1.00 89.75 104 SER A C 1
ATOM 741 O O . SER A 1 104 ? 12.604 -6.875 -15.448 1.00 89.75 104 SER A O 1
ATOM 743 N N . SER A 1 105 ? 14.481 -6.780 -16.667 1.00 87.56 105 SER A N 1
ATOM 744 C CA . SER A 1 105 ? 15.222 -5.935 -15.722 1.00 87.56 105 SER A CA 1
ATOM 745 C C . SER A 1 105 ? 15.915 -4.755 -16.400 1.00 87.56 105 SER A C 1
ATOM 747 O O . SER A 1 105 ? 16.320 -4.813 -17.559 1.00 87.56 105 SER A O 1
ATOM 749 N N . VAL A 1 106 ? 16.056 -3.660 -15.652 1.00 83.88 106 VAL A N 1
ATOM 750 C CA . VAL A 1 106 ? 16.797 -2.461 -16.058 1.00 83.88 106 VAL A CA 1
ATOM 751 C C . VAL A 1 106 ? 17.693 -2.053 -14.894 1.00 83.88 106 VAL A C 1
ATOM 753 O O . VAL A 1 106 ? 17.226 -1.521 -13.886 1.00 83.88 106 VAL A O 1
ATOM 756 N N . GLY A 1 107 ? 18.990 -2.334 -15.019 1.00 81.25 107 GLY A N 1
ATOM 757 C CA . GLY A 1 107 ? 19.943 -2.190 -13.921 1.00 81.25 107 GLY A CA 1
ATOM 758 C C . GLY A 1 107 ? 19.612 -3.159 -12.783 1.00 81.25 107 GLY A C 1
ATOM 759 O O . GLY A 1 107 ? 19.534 -4.367 -12.997 1.00 81.25 107 GLY A O 1
ATOM 760 N N . SER A 1 108 ? 19.410 -2.626 -11.579 1.00 81.38 108 SER A N 1
ATOM 761 C CA . SER A 1 108 ? 19.044 -3.403 -10.388 1.00 81.38 108 SER A CA 1
ATOM 762 C C . SER A 1 108 ? 17.534 -3.502 -10.137 1.00 81.38 108 SER A C 1
ATOM 764 O O . SER A 1 108 ? 17.142 -4.068 -9.121 1.00 81.38 108 SER A O 1
ATOM 766 N N . TRP A 1 109 ? 16.689 -2.924 -10.999 1.00 85.25 109 TRP A N 1
ATOM 767 C CA . TRP A 1 109 ? 15.230 -2.933 -10.827 1.00 85.25 109 TRP A CA 1
ATOM 768 C C . TRP A 1 109 ? 14.546 -3.870 -11.808 1.00 85.25 109 TRP A C 1
ATOM 770 O O . TRP A 1 109 ? 15.005 -4.048 -12.944 1.00 85.25 109 TRP A O 1
ATOM 780 N N . SER A 1 110 ? 13.399 -4.405 -11.395 1.00 92.38 110 SER A N 1
ATOM 781 C CA . SER A 1 110 ? 12.481 -5.025 -12.342 1.00 92.38 110 SER A CA 1
ATOM 782 C C . SER A 1 110 ? 11.819 -3.960 -13.219 1.00 92.38 110 SER A C 1
ATOM 784 O O . SER A 1 110 ? 11.575 -2.822 -12.800 1.00 92.38 110 SER A O 1
ATOM 786 N N . VAL A 1 111 ? 11.505 -4.326 -14.460 1.00 94.12 111 VAL A N 1
ATOM 787 C CA . VAL A 1 111 ? 10.770 -3.436 -15.368 1.00 94.12 111 VAL A CA 1
ATOM 788 C C . VAL A 1 111 ? 9.393 -3.098 -14.802 1.00 94.12 111 VAL A C 1
ATOM 790 O O . VAL A 1 111 ? 8.975 -1.943 -14.884 1.00 94.12 111 VAL A O 1
ATOM 793 N N . GLY A 1 112 ? 8.700 -4.073 -14.204 1.00 93.31 112 GLY A N 1
ATOM 794 C CA . GLY A 1 112 ? 7.359 -3.850 -13.668 1.00 93.31 112 GLY A CA 1
ATOM 795 C C . GLY A 1 112 ? 7.334 -2.938 -12.444 1.00 93.31 112 GLY A C 1
ATOM 796 O O . GLY A 1 112 ? 6.400 -2.156 -12.322 1.00 93.31 112 GLY A O 1
ATOM 797 N N . GLU A 1 113 ? 8.368 -2.930 -11.596 1.00 90.94 113 GLU A N 1
ATOM 798 C CA . GLU A 1 113 ? 8.476 -1.940 -10.511 1.00 90.94 113 GLU A CA 1
ATOM 799 C C . GLU A 1 113 ? 8.627 -0.519 -11.056 1.00 90.94 113 GLU A C 1
ATOM 801 O O . GLU A 1 113 ? 7.897 0.386 -10.650 1.00 90.94 113 GLU A O 1
ATOM 806 N N . VAL A 1 114 ? 9.543 -0.316 -12.012 1.00 91.75 114 VAL A N 1
ATOM 807 C CA . VAL A 1 114 ? 9.777 1.008 -12.612 1.00 91.75 114 VAL A CA 1
ATOM 808 C C . VAL A 1 114 ? 8.536 1.493 -13.355 1.00 91.75 114 VAL A C 1
ATOM 810 O O . VAL A 1 114 ? 8.174 2.666 -13.255 1.00 91.75 114 VAL A O 1
ATOM 813 N N . TRP A 1 115 ? 7.878 0.605 -14.097 1.00 93.75 115 TRP A N 1
ATOM 814 C CA . TRP A 1 115 ? 6.651 0.922 -14.817 1.00 93.75 115 TRP A CA 1
ATOM 815 C C . TRP A 1 115 ? 5.491 1.190 -13.849 1.00 93.75 115 TRP A C 1
ATOM 817 O O . TRP A 1 115 ? 4.788 2.187 -13.995 1.00 93.75 115 TRP A O 1
ATOM 827 N N . GLY A 1 116 ? 5.326 0.372 -12.811 1.00 91.56 116 GLY A N 1
ATOM 828 C CA . GLY A 1 116 ? 4.306 0.559 -11.782 1.00 91.56 116 GLY A CA 1
ATOM 829 C C . GLY A 1 116 ? 4.440 1.898 -11.048 1.00 91.56 116 GLY A C 1
ATOM 830 O O . GLY A 1 116 ? 3.442 2.603 -10.895 1.00 91.56 116 GLY A O 1
ATOM 831 N N . ASP A 1 117 ? 5.664 2.301 -10.680 1.00 88.19 117 ASP A N 1
ATOM 832 C CA . ASP A 1 117 ? 5.932 3.609 -10.053 1.00 88.19 117 ASP A CA 1
ATOM 833 C C . ASP A 1 117 ? 5.480 4.776 -10.951 1.00 88.19 117 ASP A C 1
ATOM 835 O O . ASP A 1 117 ? 4.981 5.789 -10.459 1.00 88.19 117 ASP A O 1
ATOM 839 N N . ALA A 1 118 ? 5.560 4.623 -12.280 1.00 88.31 118 ALA A N 1
ATOM 840 C CA . ALA A 1 118 ? 5.105 5.653 -13.216 1.00 88.31 118 ALA A CA 1
ATOM 841 C C . ALA A 1 118 ? 3.595 5.929 -13.091 1.00 88.31 118 ALA A C 1
ATOM 843 O O . ALA A 1 118 ? 3.173 7.079 -13.192 1.00 88.31 118 ALA A O 1
ATOM 844 N N . TYR A 1 119 ? 2.774 4.910 -12.804 1.00 85.38 119 TYR A N 1
ATOM 845 C CA . TYR A 1 119 ? 1.333 5.092 -12.572 1.00 85.38 119 TYR A CA 1
ATOM 846 C C . TYR A 1 119 ? 1.020 5.784 -11.241 1.00 85.38 119 TYR A C 1
ATOM 848 O O . TYR A 1 119 ? -0.046 6.386 -11.105 1.00 85.38 119 TYR A O 1
ATOM 856 N N . GLY A 1 120 ? 1.924 5.702 -10.260 1.00 76.50 120 GLY A N 1
ATOM 857 C CA . GLY A 1 120 ? 1.738 6.284 -8.932 1.00 76.50 120 GLY A CA 1
ATOM 858 C C . GLY A 1 120 ? 1.967 7.796 -8.863 1.00 76.50 120 GLY A C 1
ATOM 859 O O . GLY A 1 120 ? 1.459 8.425 -7.936 1.00 76.50 120 GLY A O 1
ATOM 860 N N . ARG A 1 121 ? 2.712 8.371 -9.821 1.00 73.19 121 ARG A N 1
ATOM 861 C CA . ARG A 1 121 ? 3.210 9.761 -9.777 1.00 73.19 121 ARG A CA 1
ATOM 862 C C . ARG A 1 121 ? 2.380 10.798 -10.530 1.00 73.19 121 ARG A C 1
ATOM 864 O O . ARG A 1 121 ? 2.614 11.989 -10.342 1.00 73.19 121 ARG A O 1
ATOM 871 N N . HIS A 1 122 ? 1.464 10.391 -11.404 1.00 64.31 122 HIS A N 1
ATOM 872 C CA . HIS A 1 122 ? 0.611 11.346 -12.119 1.00 64.31 122 HIS A CA 1
ATOM 873 C C . HIS A 1 122 ? -0.460 11.915 -11.180 1.00 64.31 122 HIS A C 1
ATOM 875 O O . HIS A 1 122 ? -1.042 11.166 -10.397 1.00 64.31 122 HIS A O 1
ATOM 881 N N . ASP A 1 123 ? -0.758 13.217 -11.300 1.00 59.25 123 ASP A N 1
ATOM 882 C CA . ASP A 1 123 ? -1.732 13.950 -10.460 1.00 59.25 123 ASP A CA 1
ATOM 883 C C . ASP A 1 123 ? -3.130 13.302 -10.423 1.00 59.25 123 ASP A C 1
ATOM 885 O O . ASP A 1 123 ? -3.906 13.514 -9.493 1.00 59.25 123 ASP A O 1
ATOM 889 N N . ALA A 1 124 ? -3.442 12.476 -11.424 1.00 59.16 124 ALA A N 1
ATOM 890 C CA . ALA A 1 124 ? -4.585 11.580 -11.425 1.00 59.16 124 ALA A CA 1
ATOM 891 C C . ALA A 1 124 ? -4.084 10.129 -11.529 1.00 59.16 124 ALA A C 1
ATOM 893 O O . ALA A 1 124 ? -3.731 9.689 -12.631 1.00 59.16 124 ALA A O 1
ATOM 894 N N . PRO A 1 125 ? -4.045 9.372 -10.420 1.00 65.19 125 PRO A N 1
ATOM 895 C CA . PRO A 1 125 ? -3.703 7.962 -10.479 1.00 65.19 125 PRO A CA 1
ATOM 896 C C . PRO A 1 125 ? -4.698 7.217 -11.372 1.00 65.19 125 PRO A C 1
ATOM 898 O O . PRO A 1 125 ? -5.906 7.446 -11.318 1.00 65.19 125 PRO A O 1
ATOM 901 N N . ARG A 1 126 ? -4.186 6.305 -12.203 1.00 78.06 126 ARG A N 1
ATOM 902 C CA . ARG A 1 126 ? -4.991 5.475 -13.114 1.00 78.06 126 ARG A CA 1
ATOM 903 C C . ARG A 1 126 ? -4.891 4.001 -12.723 1.00 78.06 126 ARG A C 1
ATOM 905 O O . ARG A 1 126 ? -4.359 3.204 -13.498 1.00 78.06 126 ARG A O 1
ATOM 912 N N . PRO A 1 127 ? -5.386 3.610 -11.533 1.00 87.31 127 PRO A N 1
ATOM 913 C CA . PRO A 1 127 ? -5.242 2.240 -11.045 1.00 87.31 127 PRO A CA 1
ATOM 914 C C . PRO A 1 127 ? -5.827 1.221 -12.027 1.00 87.31 127 PRO A C 1
ATOM 916 O O . PRO A 1 127 ? -5.229 0.180 -12.267 1.00 87.31 127 PRO A O 1
ATOM 919 N N . ARG A 1 128 ? -6.939 1.558 -12.693 1.00 90.25 128 ARG A N 1
ATOM 920 C CA . ARG A 1 128 ? -7.566 0.686 -13.697 1.00 90.25 128 ARG A CA 1
ATOM 921 C C . ARG A 1 128 ? -6.682 0.416 -14.914 1.00 90.25 128 ARG A C 1
ATOM 923 O O . ARG A 1 128 ? -6.704 -0.702 -15.415 1.00 90.25 128 ARG A O 1
ATOM 930 N N . ASP A 1 129 ? -5.912 1.399 -15.384 1.00 90.12 129 ASP A N 1
ATOM 931 C CA . ASP A 1 129 ? -4.997 1.189 -16.514 1.00 90.12 129 ASP A CA 1
ATOM 932 C C . ASP A 1 129 ? -3.834 0.282 -16.115 1.00 90.12 129 ASP A C 1
ATOM 934 O O . ASP A 1 129 ? -3.515 -0.646 -16.855 1.00 90.12 129 ASP A O 1
ATOM 938 N N . LEU A 1 130 ? -3.281 0.478 -14.912 1.00 92.25 130 LEU A N 1
ATOM 939 C CA . LEU A 1 130 ? -2.276 -0.417 -14.340 1.00 92.25 130 LEU A CA 1
ATOM 940 C C . LEU A 1 130 ? -2.814 -1.851 -14.211 1.00 92.25 130 LEU A C 1
ATOM 942 O O . LEU A 1 130 ? -2.155 -2.791 -14.652 1.00 92.25 130 LEU A O 1
ATOM 946 N N . PHE A 1 131 ? -4.015 -2.034 -13.650 1.00 94.62 131 PHE A N 1
ATOM 947 C CA . PHE A 1 131 ? -4.613 -3.364 -13.485 1.00 94.62 131 PHE A CA 1
ATOM 948 C C . PHE A 1 131 ? -4.876 -4.033 -14.831 1.00 94.62 131 PHE A C 1
ATOM 950 O O . PHE A 1 131 ? -4.543 -5.200 -15.016 1.00 94.62 131 PHE A O 1
ATOM 957 N N . ARG A 1 132 ? -5.440 -3.289 -15.788 1.00 94.88 132 ARG A N 1
ATOM 958 C CA . ARG A 1 132 ? -5.676 -3.778 -17.146 1.00 94.88 132 ARG A CA 1
ATOM 959 C C . ARG A 1 132 ? -4.369 -4.212 -17.798 1.00 94.88 132 ARG A C 1
ATOM 961 O O . ARG A 1 132 ? -4.296 -5.321 -18.314 1.00 94.88 132 ARG A O 1
ATOM 968 N N . ARG A 1 133 ? -3.328 -3.380 -17.722 1.00 94.94 133 ARG A N 1
ATOM 969 C CA . ARG A 1 133 ? -2.023 -3.689 -18.305 1.00 94.94 133 ARG A CA 1
ATOM 970 C C . ARG A 1 133 ? -1.371 -4.907 -17.658 1.00 94.94 133 ARG A C 1
ATOM 972 O O . ARG A 1 133 ? -0.860 -5.767 -18.368 1.00 94.94 133 ARG A O 1
ATOM 979 N N . ALA A 1 134 ? -1.414 -5.004 -16.330 1.00 96.81 134 ALA A N 1
ATOM 980 C CA . ALA A 1 134 ? -0.932 -6.178 -15.615 1.00 96.81 134 ALA A CA 1
ATOM 981 C C . ALA A 1 134 ? -1.686 -7.436 -16.075 1.00 96.81 134 ALA A C 1
ATOM 983 O O . ALA A 1 134 ? -1.053 -8.403 -16.484 1.00 96.81 134 ALA A O 1
ATOM 984 N N . ALA A 1 135 ? -3.022 -7.400 -16.105 1.00 96.69 135 ALA A N 1
ATOM 985 C CA . ALA A 1 135 ? -3.851 -8.523 -16.542 1.00 96.69 135 ALA A CA 1
ATOM 986 C C . ALA A 1 135 ? -3.571 -8.959 -17.993 1.00 96.69 135 ALA A C 1
ATOM 988 O O . ALA A 1 135 ? -3.502 -10.158 -18.255 1.00 96.69 135 ALA A O 1
ATOM 989 N N . GLU A 1 136 ? -3.375 -8.010 -18.914 1.00 96.38 136 GLU A N 1
ATOM 990 C CA . GLU A 1 136 ? -2.973 -8.284 -20.302 1.00 96.38 136 GLU A CA 1
ATOM 991 C C . GLU A 1 136 ? -1.622 -9.019 -20.362 1.00 96.38 136 GLU A C 1
ATOM 993 O O . GLU A 1 136 ? -1.488 -10.010 -21.075 1.00 96.38 136 GLU A O 1
ATOM 998 N N . LEU A 1 137 ? -0.633 -8.576 -19.580 1.00 97.31 137 LEU A N 1
ATOM 999 C CA . LEU A 1 137 ? 0.705 -9.172 -19.561 1.00 97.31 137 LEU A CA 1
ATOM 1000 C C . LEU A 1 137 ? 0.747 -10.549 -18.888 1.00 97.31 137 LEU A C 1
ATOM 1002 O O . LEU A 1 137 ? 1.525 -11.395 -19.318 1.00 97.31 137 LEU A O 1
ATOM 1006 N N . LEU A 1 138 ? -0.087 -10.808 -17.873 1.00 97.69 138 LEU A N 1
ATOM 1007 C CA . LEU A 1 138 ? -0.149 -12.112 -17.190 1.00 97.69 138 LEU A CA 1
ATOM 1008 C C . LEU A 1 138 ? -0.581 -13.259 -18.122 1.00 97.69 138 LEU A C 1
ATOM 1010 O O . LEU A 1 138 ? -0.265 -14.414 -17.844 1.00 97.69 138 LEU A O 1
ATOM 1014 N N . VAL A 1 139 ? -1.297 -12.963 -19.214 1.00 96.62 139 VAL A N 1
ATOM 1015 C CA . VAL A 1 139 ? -1.773 -13.965 -20.188 1.00 96.62 139 VAL A CA 1
ATOM 1016 C C . VAL A 1 139 ? -0.967 -13.985 -21.491 1.00 96.62 139 VAL A C 1
ATOM 1018 O O . VAL A 1 139 ? -1.309 -14.733 -22.406 1.00 96.62 139 VAL A O 1
ATOM 1021 N N . ASP A 1 140 ? 0.092 -13.176 -21.597 1.00 97.44 140 ASP A N 1
ATOM 1022 C CA . ASP A 1 140 ? 0.938 -13.125 -22.791 1.00 97.44 140 ASP A CA 1
ATOM 1023 C C . ASP A 1 140 ? 1.723 -14.448 -22.953 1.00 97.44 140 ASP A C 1
ATOM 1025 O O . ASP A 1 140 ? 2.170 -15.020 -21.954 1.00 97.44 140 ASP A O 1
ATOM 1029 N N . PRO A 1 141 ? 1.902 -14.984 -24.177 1.00 96.50 141 PRO A N 1
ATOM 1030 C CA . PRO A 1 141 ? 2.692 -16.197 -24.408 1.00 96.50 141 PRO A CA 1
ATOM 1031 C C . PRO A 1 141 ? 4.185 -16.055 -24.057 1.00 96.50 141 PRO A C 1
ATOM 1033 O O . PRO A 1 141 ? 4.822 -17.065 -23.741 1.00 96.50 141 PRO A O 1
ATOM 1036 N N . ASP A 1 142 ? 4.746 -14.845 -24.052 1.00 96.88 142 ASP A N 1
ATOM 1037 C CA . ASP A 1 142 ? 6.139 -14.583 -23.686 1.00 96.88 142 ASP A CA 1
ATOM 1038 C C . ASP A 1 142 ? 6.328 -14.601 -22.150 1.00 96.88 142 ASP A C 1
ATOM 1040 O O . ASP A 1 142 ? 5.741 -13.776 -21.438 1.00 96.88 142 ASP A O 1
ATOM 1044 N N . PRO A 1 143 ? 7.168 -15.502 -21.597 1.00 97.12 143 PRO A N 1
ATOM 1045 C CA . PRO A 1 143 ? 7.430 -15.553 -20.159 1.00 97.12 143 PRO A CA 1
ATOM 1046 C C . PRO A 1 143 ? 8.047 -14.263 -19.596 1.00 97.12 143 PRO A C 1
ATOM 1048 O O . PRO A 1 143 ? 7.810 -13.947 -18.428 1.00 97.12 143 PRO A O 1
ATOM 1051 N N . VAL A 1 144 ? 8.791 -13.488 -20.395 1.00 97.00 144 VAL A N 1
ATOM 1052 C CA . VAL A 1 144 ? 9.352 -12.196 -19.964 1.00 97.00 144 VAL A CA 1
ATOM 1053 C C . VAL A 1 144 ? 8.233 -11.191 -19.706 1.00 97.00 144 VAL A C 1
ATOM 1055 O O . VAL A 1 144 ? 8.245 -10.481 -18.701 1.00 97.00 144 VAL A O 1
ATOM 1058 N N . ARG A 1 145 ? 7.217 -11.161 -20.570 1.00 97.62 145 ARG A N 1
ATOM 1059 C CA . ARG A 1 145 ? 6.049 -10.292 -20.396 1.00 97.62 145 ARG A CA 1
ATOM 1060 C C . ARG A 1 145 ? 5.199 -10.716 -19.207 1.00 97.62 145 ARG A C 1
ATOM 1062 O O . ARG A 1 145 ? 4.823 -9.854 -18.415 1.00 97.62 145 ARG A O 1
ATOM 1069 N N . ARG A 1 146 ? 4.991 -12.022 -19.002 1.00 97.69 146 ARG A N 1
ATOM 1070 C CA . ARG A 1 146 ? 4.302 -12.533 -17.802 1.00 97.69 146 ARG A CA 1
ATOM 1071 C C . ARG A 1 146 ? 5.029 -12.170 -16.510 1.00 97.69 146 ARG A C 1
ATOM 1073 O O . ARG A 1 146 ? 4.380 -11.755 -15.552 1.00 97.69 146 ARG A O 1
ATOM 1080 N N . ARG A 1 147 ? 6.368 -12.246 -16.493 1.00 97.94 147 ARG A N 1
ATOM 1081 C CA . ARG A 1 147 ? 7.200 -11.758 -15.378 1.00 97.94 147 ARG A CA 1
ATOM 1082 C C . ARG A 1 147 ? 6.902 -10.289 -15.071 1.00 97.94 147 ARG A C 1
ATOM 1084 O O . ARG A 1 147 ? 6.580 -9.972 -13.932 1.00 97.94 147 ARG A O 1
ATOM 1091 N N . VAL A 1 148 ? 6.921 -9.418 -16.082 1.00 97.56 148 VAL A N 1
ATOM 1092 C CA . VAL A 1 148 ? 6.588 -7.992 -15.900 1.00 97.56 148 VAL A CA 1
ATOM 1093 C C . VAL A 1 148 ? 5.142 -7.791 -15.432 1.00 97.56 148 VAL A C 1
ATOM 1095 O O . VAL A 1 148 ? 4.884 -6.919 -14.606 1.00 97.56 148 VAL A O 1
ATOM 1098 N N . GLY A 1 149 ? 4.200 -8.617 -15.896 1.00 97.75 149 GLY A N 1
ATOM 1099 C CA . GLY A 1 149 ? 2.819 -8.626 -15.407 1.00 97.75 149 GLY A CA 1
ATOM 1100 C C . GLY A 1 149 ? 2.707 -8.941 -13.909 1.00 97.75 149 GLY A C 1
ATOM 1101 O O . GLY A 1 149 ? 1.917 -8.302 -13.207 1.00 97.75 149 GLY A O 1
ATOM 1102 N N . LEU A 1 150 ? 3.512 -9.878 -13.395 1.00 97.88 150 LEU A N 1
ATOM 1103 C CA . LEU A 1 150 ? 3.592 -10.184 -11.959 1.00 97.88 150 LEU A CA 1
ATOM 1104 C C . LEU A 1 150 ? 4.197 -9.021 -11.163 1.00 97.88 150 LEU A C 1
ATOM 1106 O O . LEU A 1 150 ? 3.660 -8.653 -10.120 1.00 97.88 150 LEU A O 1
ATOM 1110 N N . ASP A 1 151 ? 5.257 -8.401 -11.674 1.00 96.25 151 ASP A N 1
ATOM 1111 C CA . ASP A 1 151 ? 5.902 -7.257 -11.022 1.00 96.25 151 ASP A CA 1
ATOM 1112 C C . ASP A 1 151 ? 4.946 -6.047 -10.944 1.00 96.25 151 ASP A C 1
ATOM 1114 O O . ASP A 1 151 ? 4.775 -5.447 -9.882 1.00 96.25 151 ASP A O 1
ATOM 1118 N N . LEU A 1 152 ? 4.223 -5.740 -12.031 1.00 96.38 152 LEU A N 1
ATOM 1119 C CA . LEU A 1 152 ? 3.164 -4.718 -12.035 1.00 96.38 152 LEU A CA 1
ATOM 1120 C C . LEU A 1 152 ? 2.026 -5.065 -11.074 1.00 96.38 152 LEU A C 1
ATOM 1122 O O . LEU A 1 152 ? 1.510 -4.188 -10.380 1.00 96.38 152 LEU A O 1
ATOM 1126 N N . SER A 1 153 ? 1.641 -6.342 -11.017 1.00 97.12 153 SER A N 1
ATOM 1127 C CA . SER A 1 153 ? 0.627 -6.827 -10.081 1.00 97.12 153 SER A CA 1
ATOM 1128 C C . SER A 1 153 ? 1.049 -6.620 -8.630 1.00 97.12 153 SER A C 1
ATOM 1130 O O . SER A 1 153 ? 0.214 -6.259 -7.805 1.00 97.12 153 SER A O 1
ATOM 1132 N N . ARG A 1 154 ? 2.336 -6.806 -8.321 1.00 96.38 154 ARG A N 1
ATOM 1133 C CA . ARG A 1 154 ? 2.901 -6.552 -6.994 1.00 96.38 154 ARG A CA 1
ATOM 1134 C C . ARG A 1 154 ? 2.797 -5.080 -6.616 1.00 96.38 154 ARG A C 1
ATOM 1136 O O . ARG A 1 154 ? 2.305 -4.772 -5.537 1.00 96.38 154 ARG A O 1
ATOM 1143 N N . VAL A 1 155 ? 3.204 -4.178 -7.512 1.00 93.94 155 VAL A N 1
ATOM 1144 C CA . VAL A 1 155 ? 3.081 -2.728 -7.281 1.00 93.94 155 VAL A CA 1
ATOM 1145 C C . VAL A 1 155 ? 1.618 -2.332 -7.097 1.00 93.94 155 VAL A C 1
ATOM 1147 O O . VAL A 1 155 ? 1.285 -1.631 -6.147 1.00 93.94 155 VAL A O 1
ATOM 1150 N N . ALA A 1 156 ? 0.734 -2.818 -7.972 1.00 94.81 156 ALA A N 1
ATOM 1151 C CA . ALA A 1 156 ? -0.703 -2.594 -7.872 1.00 94.81 156 ALA A CA 1
ATOM 1152 C C . ALA A 1 156 ? -1.247 -3.042 -6.511 1.00 94.81 156 ALA A C 1
ATOM 1154 O O . ALA A 1 156 ? -1.975 -2.291 -5.862 1.00 94.81 156 ALA A O 1
ATOM 1155 N N . LEU A 1 157 ? -0.861 -4.245 -6.081 1.00 95.31 157 LEU A N 1
ATOM 1156 C CA . LEU A 1 157 ? -1.292 -4.835 -4.826 1.00 95.31 157 LEU A CA 1
ATOM 1157 C C . LEU A 1 157 ? -0.814 -4.038 -3.612 1.00 95.31 157 LEU A C 1
ATOM 1159 O O . LEU A 1 157 ? -1.593 -3.863 -2.688 1.00 95.31 157 LEU A O 1
ATOM 1163 N N . CYS A 1 158 ? 0.414 -3.523 -3.629 1.00 93.00 158 CYS A N 1
ATOM 1164 C CA . CYS A 1 158 ? 0.982 -2.742 -2.528 1.00 93.00 158 CYS A CA 1
ATOM 1165 C C . CYS A 1 158 ? 0.578 -1.256 -2.528 1.00 93.00 158 CYS A C 1
ATOM 1167 O O . CYS A 1 158 ? 1.007 -0.510 -1.651 1.00 93.00 158 CYS A O 1
ATOM 1169 N N . GLU A 1 159 ? -0.233 -0.799 -3.484 1.00 91.19 159 GLU A N 1
ATOM 1170 C CA . GLU A 1 159 ? -0.670 0.602 -3.555 1.00 91.19 159 GLU A CA 1
ATOM 1171 C C . GLU A 1 159 ? -2.193 0.770 -3.525 1.00 91.19 159 GLU A C 1
ATOM 1173 O O . GLU A 1 159 ? -2.689 1.776 -3.006 1.00 91.19 159 GLU A O 1
ATOM 1178 N N . TRP A 1 160 ? -2.946 -0.204 -4.045 1.00 93.50 160 TRP A N 1
ATOM 1179 C CA . TRP A 1 160 ? -4.382 -0.074 -4.284 1.00 93.50 160 TRP A CA 1
ATOM 1180 C C . TRP A 1 160 ? -5.183 -1.237 -3.703 1.00 93.50 160 TRP A C 1
ATOM 1182 O O . TRP A 1 160 ? -4.998 -2.395 -4.076 1.00 93.50 160 TRP A O 1
ATOM 1192 N N . ARG A 1 161 ? -6.190 -0.914 -2.886 1.00 93.81 161 ARG A N 1
ATOM 1193 C CA . ARG A 1 161 ? -7.084 -1.896 -2.247 1.00 93.81 161 ARG A CA 1
ATOM 1194 C C . ARG A 1 161 ? -7.926 -2.696 -3.237 1.00 93.81 161 ARG A C 1
ATOM 1196 O O . ARG A 1 161 ? -8.348 -3.807 -2.930 1.00 93.81 161 ARG A O 1
ATOM 1203 N N . ALA A 1 162 ? -8.171 -2.144 -4.425 1.00 92.69 162 ALA A N 1
ATOM 1204 C CA . ALA A 1 162 ? -8.936 -2.804 -5.479 1.00 92.69 162 ALA A CA 1
ATOM 1205 C C . ALA A 1 162 ? -8.130 -3.877 -6.240 1.00 92.69 162 ALA A C 1
ATOM 1207 O O . ALA A 1 162 ? -8.726 -4.734 -6.888 1.00 92.69 162 ALA A O 1
ATOM 1208 N N . ALA A 1 163 ? -6.795 -3.877 -6.166 1.00 94.81 163 ALA A N 1
ATOM 1209 C CA . ALA A 1 163 ? -5.958 -4.773 -6.969 1.00 94.81 163 ALA A CA 1
ATOM 1210 C C . ALA A 1 163 ? -6.294 -6.277 -6.817 1.00 94.81 163 ALA A C 1
ATOM 1212 O O . ALA A 1 163 ? -6.388 -6.953 -7.847 1.00 94.81 163 ALA A O 1
ATOM 1213 N N . PRO A 1 164 ? -6.564 -6.824 -5.607 1.00 94.56 164 PRO A N 1
ATOM 1214 C CA . PRO A 1 164 ? -6.969 -8.224 -5.456 1.00 94.56 164 PRO A CA 1
ATOM 1215 C C . PRO A 1 164 ? -8.232 -8.597 -6.241 1.00 94.56 164 PRO A C 1
ATOM 1217 O O . PRO A 1 164 ? -8.345 -9.724 -6.719 1.00 94.56 164 PRO A O 1
ATOM 1220 N N . GLU A 1 165 ? -9.193 -7.680 -6.377 1.00 91.62 165 GLU A N 1
ATOM 1221 C CA . GLU A 1 165 ? -10.429 -7.926 -7.128 1.00 91.62 165 GLU A CA 1
ATOM 1222 C C . GLU A 1 165 ? -10.154 -8.099 -8.622 1.00 91.62 165 GLU A C 1
ATOM 1224 O O . GLU A 1 165 ? -10.698 -9.003 -9.250 1.00 91.62 165 GLU A O 1
ATOM 1229 N N . TRP A 1 166 ? -9.266 -7.272 -9.168 1.00 93.75 166 TRP A N 1
ATOM 1230 C CA . TRP A 1 166 ? -8.975 -7.242 -10.597 1.00 93.75 166 TRP A CA 1
ATOM 1231 C C . TRP A 1 166 ? -8.006 -8.341 -11.035 1.00 93.75 166 TRP A C 1
ATOM 1233 O O . TRP A 1 166 ? -8.147 -8.892 -12.125 1.00 93.75 166 TRP A O 1
ATOM 1243 N N . LEU A 1 167 ? -7.013 -8.659 -10.201 1.00 95.56 167 LEU A N 1
ATOM 1244 C CA . LEU A 1 167 ? -5.832 -9.410 -10.637 1.00 95.56 167 LEU A CA 1
ATOM 1245 C C . LEU A 1 167 ? -5.772 -10.854 -10.123 1.00 95.56 167 LEU A C 1
ATOM 1247 O O . LEU A 1 167 ? -5.091 -11.682 -10.729 1.00 95.56 167 LEU A O 1
ATOM 1251 N N . SER A 1 168 ? -6.515 -11.196 -9.062 1.00 93.69 168 SER A N 1
ATOM 1252 C CA . SER A 1 168 ? -6.444 -12.531 -8.436 1.00 93.69 168 SER A CA 1
ATOM 1253 C C . SER A 1 168 ? -6.740 -13.681 -9.400 1.00 93.69 168 SER A C 1
ATOM 1255 O O . SER A 1 168 ? -6.050 -14.698 -9.366 1.00 93.69 168 SER A O 1
ATOM 1257 N N . SER A 1 169 ? -7.708 -13.516 -10.306 1.00 91.25 169 SER A N 1
ATOM 1258 C CA . SER A 1 169 ? -8.024 -14.541 -11.312 1.00 91.25 169 SER A CA 1
ATOM 1259 C C . SER A 1 169 ? -6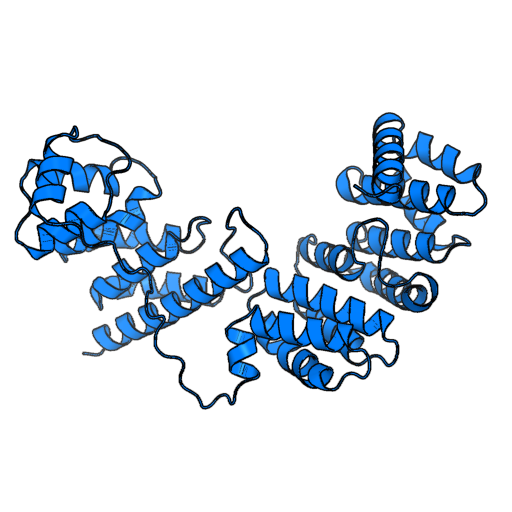.861 -14.805 -12.279 1.00 91.25 169 SER A C 1
ATOM 1261 O O . SER A 1 169 ? -6.630 -15.953 -12.662 1.00 91.25 169 SER A O 1
ATOM 1263 N N . GLY A 1 170 ? -6.097 -13.767 -12.635 1.00 93.75 170 GLY A N 1
ATOM 1264 C CA . GLY A 1 170 ? -4.887 -13.887 -13.444 1.00 93.75 170 GLY A CA 1
ATOM 1265 C C . GLY A 1 170 ? -3.794 -14.660 -12.708 1.00 93.75 170 GLY A C 1
ATOM 1266 O O . GLY A 1 170 ? -3.226 -15.592 -13.268 1.00 93.75 170 GLY A O 1
ATOM 1267 N N . TRP A 1 171 ? -3.562 -14.346 -11.429 1.00 96.12 171 TRP A N 1
ATOM 1268 C CA . TRP A 1 171 ? -2.564 -15.044 -10.608 1.00 96.12 171 TRP A CA 1
ATOM 1269 C C . TRP A 1 171 ? -2.891 -16.528 -10.425 1.00 96.12 171 TRP A C 1
ATOM 1271 O O . TRP A 1 171 ? -2.007 -17.368 -10.563 1.00 96.12 171 TRP A O 1
ATOM 1281 N N . VAL A 1 172 ? -4.161 -16.865 -10.174 1.00 94.75 172 VAL A N 1
ATOM 1282 C CA . VAL A 1 172 ? -4.600 -18.262 -10.016 1.00 94.75 172 VAL A CA 1
ATOM 1283 C C . VAL A 1 172 ? -4.375 -19.066 -11.298 1.00 94.75 172 VAL A C 1
ATOM 1285 O O . VAL A 1 172 ? -3.908 -20.197 -11.224 1.00 94.75 172 VAL A O 1
ATOM 1288 N N . ARG A 1 173 ? -4.620 -18.489 -12.484 1.00 93.62 173 ARG A N 1
ATOM 1289 C CA . ARG A 1 173 ? -4.325 -19.165 -13.765 1.00 93.62 173 ARG A CA 1
ATOM 1290 C C . ARG A 1 173 ? -2.838 -19.482 -13.939 1.00 93.62 173 ARG A C 1
ATOM 1292 O O . ARG A 1 173 ? -2.501 -20.486 -14.555 1.00 93.62 173 ARG A O 1
ATOM 1299 N N . MET A 1 174 ? -1.952 -18.665 -13.372 1.00 96.38 174 MET A N 1
ATOM 1300 C CA . MET A 1 174 ? -0.506 -18.901 -13.422 1.00 96.38 174 MET A CA 1
ATOM 1301 C C . MET A 1 174 ? -0.031 -20.018 -12.482 1.00 96.38 174 MET A C 1
ATOM 1303 O O . MET A 1 174 ? 1.144 -20.379 -12.509 1.00 96.38 174 MET A O 1
ATOM 1307 N N . PHE A 1 175 ? -0.907 -20.618 -11.667 1.00 95.81 175 PHE A N 1
ATOM 1308 C CA . PHE A 1 175 ? -0.535 -21.777 -10.845 1.00 95.81 175 PHE A CA 1
ATOM 1309 C C . PHE A 1 175 ? -0.179 -23.013 -11.682 1.00 95.81 175 PHE A C 1
ATOM 1311 O O . PHE A 1 175 ? 0.547 -23.884 -11.190 1.00 95.81 175 PHE A O 1
ATOM 1318 N N . ASP A 1 176 ? -0.607 -23.034 -12.944 1.00 94.62 176 ASP A N 1
ATOM 1319 C CA . ASP A 1 176 ? -0.292 -24.066 -13.929 1.00 94.62 176 ASP A CA 1
ATOM 1320 C C . ASP A 1 176 ? 0.732 -23.592 -14.981 1.00 94.62 176 ASP A C 1
ATOM 1322 O O . ASP A 1 176 ? 0.939 -24.269 -15.987 1.00 94.62 176 ASP A O 1
ATOM 1326 N N . ASP A 1 177 ? 1.400 -22.446 -14.766 1.00 97.06 177 ASP A N 1
ATOM 1327 C CA . ASP A 1 177 ? 2.394 -21.921 -15.713 1.00 97.06 177 ASP A CA 1
ATOM 1328 C C . ASP A 1 177 ? 3.563 -22.916 -15.896 1.00 97.06 177 ASP A C 1
ATOM 1330 O O . ASP A 1 177 ? 4.076 -23.464 -14.905 1.00 97.06 177 ASP A O 1
ATOM 1334 N N . PRO A 1 178 ? 4.017 -23.164 -17.143 1.00 96.69 178 PRO A N 1
ATOM 1335 C CA . PRO A 1 178 ? 5.146 -24.055 -17.403 1.00 96.69 178 PRO A CA 1
ATOM 1336 C C . PRO A 1 178 ? 6.456 -23.571 -16.765 1.00 96.69 178 PRO A C 1
ATOM 1338 O O . PRO A 1 178 ? 7.308 -24.398 -16.443 1.00 96.69 178 PRO A O 1
ATOM 1341 N N . VAL A 1 179 ? 6.622 -22.264 -16.537 1.00 97.38 179 VAL A N 1
ATOM 1342 C CA . VAL A 1 179 ? 7.810 -21.687 -15.897 1.00 97.38 179 VAL A CA 1
ATOM 1343 C C . VAL A 1 179 ? 7.647 -21.732 -14.376 1.00 97.38 179 VAL A C 1
ATOM 1345 O O . VAL A 1 179 ? 6.762 -21.096 -13.799 1.00 97.38 179 VAL A O 1
ATOM 1348 N N . ALA A 1 180 ? 8.504 -22.505 -13.705 1.00 97.00 180 ALA A N 1
ATOM 1349 C CA . ALA A 1 180 ? 8.403 -22.764 -12.268 1.00 97.00 180 ALA A CA 1
ATOM 1350 C C . ALA A 1 180 ? 8.500 -21.486 -11.419 1.00 97.00 180 ALA A C 1
ATOM 1352 O O . ALA A 1 180 ? 7.766 -21.339 -10.441 1.00 97.00 180 ALA A O 1
ATOM 1353 N N . GLU A 1 181 ? 9.355 -20.545 -11.813 1.00 97.12 181 GLU A N 1
ATOM 1354 C CA . GLU A 1 181 ? 9.550 -19.273 -11.124 1.00 97.12 181 GLU A CA 1
ATOM 1355 C C . GLU A 1 181 ? 8.290 -18.401 -11.204 1.00 97.12 181 GLU A C 1
ATOM 1357 O O . GLU A 1 181 ? 7.812 -17.928 -10.177 1.00 97.12 181 GLU A O 1
ATOM 1362 N N . LEU A 1 182 ? 7.685 -18.266 -12.393 1.00 97.62 182 LEU A N 1
ATOM 1363 C CA . LEU A 1 182 ? 6.432 -17.518 -12.576 1.00 97.62 182 LEU A CA 1
ATOM 1364 C C . LEU A 1 182 ? 5.305 -18.081 -11.703 1.00 97.62 182 LEU A C 1
ATOM 1366 O O . LEU A 1 182 ? 4.569 -17.336 -11.058 1.00 97.62 182 LEU A O 1
ATOM 1370 N N . ARG A 1 183 ? 5.213 -19.410 -11.635 1.00 97.44 183 ARG A N 1
ATOM 1371 C CA . ARG A 1 183 ? 4.251 -20.116 -10.786 1.00 97.44 183 ARG A CA 1
ATOM 1372 C C . ARG A 1 183 ? 4.468 -19.837 -9.300 1.00 97.44 183 ARG A C 1
ATOM 1374 O O . ARG A 1 183 ? 3.505 -19.642 -8.558 1.00 97.44 183 ARG A O 1
ATOM 1381 N N . SER A 1 184 ? 5.725 -19.861 -8.856 1.00 97.19 184 SER A N 1
ATOM 1382 C CA . SER A 1 184 ? 6.102 -19.568 -7.470 1.00 97.19 184 SER A CA 1
ATOM 1383 C C . SER A 1 184 ? 5.730 -18.134 -7.096 1.00 97.19 184 SER A C 1
ATOM 1385 O O . SER A 1 184 ? 5.110 -17.906 -6.058 1.00 97.19 184 SER A O 1
ATOM 1387 N N . ASP A 1 185 ? 6.026 -17.179 -7.972 1.00 97.06 185 ASP A N 1
ATOM 1388 C CA . ASP A 1 185 ? 5.771 -15.762 -7.724 1.00 97.06 185 ASP A CA 1
ATOM 1389 C C . ASP A 1 185 ? 4.276 -15.420 -7.756 1.00 97.06 185 ASP A C 1
ATOM 1391 O O . ASP A 1 185 ? 3.798 -14.658 -6.915 1.00 97.06 185 ASP A O 1
ATOM 1395 N N . ALA A 1 186 ? 3.495 -16.060 -8.630 1.00 97.12 186 ALA A N 1
ATOM 1396 C CA . ALA A 1 186 ? 2.038 -15.951 -8.608 1.00 97.12 186 ALA A CA 1
ATOM 1397 C C . ALA A 1 186 ? 1.442 -16.445 -7.276 1.00 97.12 186 ALA A C 1
ATOM 1399 O O . ALA A 1 186 ? 0.576 -15.789 -6.691 1.00 97.12 186 ALA A O 1
ATOM 1400 N N . LYS A 1 187 ? 1.931 -17.579 -6.750 1.00 96.12 187 LYS A N 1
ATOM 1401 C CA . LYS A 1 187 ? 1.527 -18.086 -5.426 1.00 96.12 187 LYS A CA 1
ATOM 1402 C C . LYS A 1 187 ? 1.944 -17.136 -4.307 1.00 96.12 187 LYS A C 1
ATOM 1404 O O . LYS A 1 187 ? 1.164 -16.927 -3.380 1.00 96.12 187 LYS A O 1
ATOM 1409 N N . ALA A 1 188 ? 3.130 -16.536 -4.406 1.00 95.94 188 ALA A N 1
ATOM 1410 C CA . ALA A 1 188 ? 3.597 -15.543 -3.447 1.00 95.94 188 ALA A CA 1
ATOM 1411 C C . ALA A 1 188 ? 2.695 -14.297 -3.426 1.00 95.94 188 ALA A C 1
ATOM 1413 O O . ALA A 1 188 ? 2.354 -13.834 -2.343 1.00 95.94 188 ALA A O 1
ATOM 1414 N N . LEU A 1 189 ? 2.237 -13.796 -4.582 1.00 95.62 189 LEU A N 1
ATOM 1415 C CA . LEU A 1 189 ? 1.279 -12.681 -4.645 1.00 95.62 189 LEU A CA 1
ATOM 1416 C C . LEU A 1 189 ? -0.068 -13.022 -3.999 1.00 95.62 189 LEU A C 1
ATOM 1418 O O . LEU A 1 189 ? -0.609 -12.218 -3.242 1.00 95.62 189 LEU A O 1
ATOM 1422 N N . VAL A 1 190 ? -0.596 -14.224 -4.251 1.00 95.38 190 VAL A N 1
ATOM 1423 C CA . VAL A 1 190 ? -1.836 -14.678 -3.603 1.00 95.38 190 VAL A CA 1
ATOM 1424 C C . VAL A 1 190 ? -1.650 -14.796 -2.090 1.00 95.38 190 VAL A C 1
ATOM 1426 O O . VAL A 1 190 ? -2.508 -14.333 -1.344 1.00 95.38 190 VAL A O 1
ATOM 1429 N N . GLY A 1 191 ? -0.531 -15.364 -1.630 1.00 93.75 191 GLY A N 1
ATOM 1430 C CA . GLY A 1 191 ? -0.220 -15.501 -0.204 1.00 93.75 191 GLY A CA 1
ATOM 1431 C C . GLY A 1 191 ? 0.089 -14.175 0.500 1.00 93.75 191 GLY A C 1
ATOM 1432 O O . GLY A 1 191 ? -0.079 -14.072 1.712 1.00 93.75 191 GLY A O 1
ATOM 1433 N N . LEU A 1 192 ? 0.512 -13.157 -0.250 1.00 93.44 192 LEU A N 1
ATOM 1434 C CA . LEU A 1 192 ? 0.815 -11.828 0.272 1.00 93.44 192 LEU A CA 1
ATOM 1435 C C . LEU A 1 192 ? -0.454 -11.056 0.682 1.00 93.44 192 LEU A C 1
ATOM 1437 O O . LEU A 1 192 ? -0.411 -10.306 1.655 1.00 93.44 192 LEU A O 1
ATOM 1441 N N . SER A 1 193 ? -1.574 -11.261 -0.017 1.00 94.12 193 SER A N 1
ATOM 1442 C CA . SER A 1 193 ? -2.853 -10.593 0.258 1.00 94.12 193 SER A CA 1
ATOM 1443 C C . SER A 1 193 ? -3.886 -11.561 0.821 1.00 94.12 193 SER A C 1
ATOM 1445 O O . SER A 1 193 ? -4.267 -12.539 0.174 1.00 94.12 193 SER A O 1
ATOM 1447 N N . ARG A 1 194 ? -4.443 -11.250 1.995 1.00 90.94 194 ARG A N 1
ATOM 1448 C CA . ARG A 1 194 ? -5.585 -11.982 2.564 1.00 90.94 194 ARG A CA 1
ATOM 1449 C C . ARG A 1 194 ? -6.792 -11.899 1.647 1.00 90.94 194 ARG A C 1
ATOM 1451 O O . ARG A 1 194 ? -7.499 -12.889 1.468 1.00 90.94 194 ARG A O 1
ATOM 1458 N N . ALA A 1 195 ? -7.031 -10.732 1.047 1.00 88.06 195 ALA A N 1
ATOM 1459 C CA . ALA A 1 195 ? -8.139 -10.537 0.122 1.00 88.06 195 ALA A CA 1
ATOM 1460 C C . ALA A 1 195 ? -7.990 -11.373 -1.160 1.00 88.06 195 ALA A C 1
ATOM 1462 O O . ALA A 1 195 ? -8.998 -11.833 -1.699 1.00 88.06 195 ALA A O 1
ATOM 1463 N N . ALA A 1 196 ? -6.763 -11.584 -1.639 1.00 88.62 196 ALA A N 1
ATOM 1464 C CA . ALA A 1 196 ? -6.473 -12.466 -2.764 1.00 88.62 196 ALA A CA 1
ATOM 1465 C C . ALA A 1 196 ? -6.558 -13.942 -2.367 1.00 88.62 196 ALA A C 1
ATOM 1467 O O . ALA A 1 196 ? -7.229 -14.715 -3.046 1.00 88.62 196 ALA A O 1
ATOM 1468 N N . SER A 1 197 ? -5.960 -14.318 -1.234 1.00 90.12 197 SER A N 1
ATOM 1469 C CA . SER A 1 197 ? -6.050 -15.664 -0.660 1.00 90.12 197 SER A CA 1
ATOM 1470 C C . SER A 1 197 ? -7.503 -16.101 -0.466 1.00 90.12 197 SER A C 1
ATOM 1472 O O . SER A 1 197 ? -7.862 -17.202 -0.867 1.00 90.12 197 SER A O 1
ATOM 1474 N N . ARG A 1 198 ? -8.367 -15.221 0.060 1.00 85.62 198 ARG A N 1
ATOM 1475 C CA . ARG A 1 198 ? -9.815 -15.462 0.196 1.00 85.62 198 ARG A CA 1
ATOM 1476 C C . ARG A 1 198 ? -10.532 -15.714 -1.125 1.00 85.62 198 ARG A C 1
ATOM 1478 O O . ARG A 1 198 ? -11.527 -16.417 -1.125 1.00 85.62 198 ARG A O 1
ATOM 1485 N N . ARG A 1 199 ? -10.091 -15.074 -2.209 1.00 84.88 199 ARG A N 1
ATOM 1486 C CA . ARG A 1 199 ? -10.683 -15.241 -3.546 1.00 84.88 199 ARG A CA 1
ATOM 1487 C C . ARG A 1 199 ? -10.164 -16.491 -4.247 1.00 84.88 199 ARG A C 1
ATOM 1489 O O . ARG A 1 199 ? -10.874 -17.063 -5.065 1.00 84.88 199 ARG A O 1
ATOM 1496 N N . ALA A 1 200 ? -8.919 -16.867 -3.962 1.00 84.94 200 ALA A N 1
ATOM 1497 C CA . ALA A 1 200 ? -8.307 -18.087 -4.468 1.00 84.94 200 ALA A CA 1
ATOM 1498 C C . ALA A 1 200 ? -8.830 -19.333 -3.731 1.00 84.94 200 ALA A C 1
ATOM 1500 O O . ALA A 1 200 ? -9.026 -20.375 -4.352 1.00 84.94 200 ALA A O 1
ATOM 1501 N N . ALA A 1 201 ? -9.070 -19.225 -2.422 1.00 80.81 201 ALA A N 1
ATOM 1502 C CA . ALA A 1 201 ? -9.883 -20.170 -1.669 1.00 80.81 201 ALA A CA 1
ATOM 1503 C C . ALA A 1 201 ? -11.360 -20.002 -2.067 1.00 80.81 201 ALA A C 1
ATOM 1505 O O . ALA A 1 201 ? -11.774 -18.915 -2.456 1.00 80.81 201 ALA A O 1
ATOM 1506 N N . ASP A 1 202 ? -12.162 -21.065 -1.995 1.00 66.44 202 ASP A N 1
ATOM 1507 C CA . ASP A 1 202 ? -13.604 -20.981 -2.262 1.00 66.44 202 ASP A CA 1
ATOM 1508 C C . ASP A 1 202 ? -14.229 -19.804 -1.468 1.00 66.44 202 ASP A C 1
ATOM 1510 O O . ASP A 1 202 ? -14.088 -19.769 -0.238 1.00 66.44 202 ASP A O 1
ATOM 1514 N N . PRO A 1 203 ? -14.929 -18.851 -2.125 1.00 53.22 203 PRO A N 1
ATOM 1515 C CA . PRO A 1 203 ? -15.497 -17.661 -1.482 1.00 53.22 203 PRO A CA 1
ATOM 1516 C C . PRO A 1 203 ? -16.528 -17.965 -0.382 1.00 53.22 203 PRO A C 1
ATOM 1518 O O . PRO A 1 203 ? -16.995 -17.048 0.292 1.00 53.22 203 PRO A O 1
ATOM 1521 N N . ARG A 1 204 ? -16.912 -19.234 -0.198 1.00 48.66 204 ARG A N 1
ATOM 1522 C CA . ARG A 1 204 ? -17.870 -19.686 0.818 1.00 48.66 204 ARG A CA 1
ATOM 1523 C C . ARG A 1 204 ? -17.258 -20.002 2.180 1.00 48.66 204 ARG A C 1
ATOM 1525 O O . ARG A 1 204 ? -18.020 -20.261 3.108 1.00 48.66 204 ARG A O 1
ATOM 1532 N N . VAL A 1 205 ? -15.932 -20.005 2.329 1.00 46.91 205 VAL A N 1
ATOM 1533 C CA . VAL A 1 205 ? -15.293 -20.268 3.628 1.00 46.91 205 VAL A CA 1
ATOM 1534 C C . VAL A 1 205 ? -15.290 -18.981 4.466 1.00 46.91 205 VAL A C 1
ATOM 1536 O O . VAL A 1 205 ? -14.608 -18.021 4.095 1.00 46.91 205 VAL A O 1
ATOM 1539 N N . PRO A 1 206 ? -16.020 -18.920 5.598 1.00 46.97 206 PRO A N 1
ATOM 1540 C CA . PRO A 1 206 ? -15.989 -17.758 6.474 1.00 46.97 206 PRO A CA 1
ATOM 1541 C C . PRO A 1 206 ? -14.588 -17.609 7.062 1.00 46.97 206 PRO A C 1
ATOM 1543 O O . PRO A 1 206 ? -14.049 -18.549 7.648 1.00 46.97 206 PRO A O 1
ATOM 1546 N N . VAL A 1 207 ? -13.999 -16.422 6.934 1.00 46.66 207 VAL A N 1
ATOM 1547 C CA . VAL A 1 207 ? -12.791 -16.097 7.693 1.00 46.66 207 VAL A CA 1
ATOM 1548 C C . VAL A 1 207 ? -13.238 -15.788 9.120 1.00 46.66 207 VAL A C 1
ATOM 1550 O O . VAL A 1 207 ? -14.172 -14.996 9.286 1.00 46.66 207 VAL A O 1
ATOM 1553 N N . PRO A 1 208 ? -12.632 -16.410 10.148 1.00 46.66 208 PRO A N 1
ATOM 1554 C CA . PRO A 1 208 ? -12.888 -16.003 11.522 1.00 46.66 208 PRO A CA 1
ATOM 1555 C C . PRO A 1 208 ? -12.664 -14.486 11.645 1.00 46.66 208 PRO A C 1
ATOM 1557 O O . PRO A 1 208 ? -11.856 -13.935 10.889 1.00 46.66 208 PRO A O 1
ATOM 1560 N N . PRO A 1 209 ? -13.365 -13.781 12.555 1.00 48.91 209 PRO A N 1
ATOM 1561 C CA . PRO A 1 209 ? -13.055 -12.375 12.827 1.00 48.91 209 PRO A CA 1
ATOM 1562 C C . PRO A 1 209 ? -11.542 -12.234 13.027 1.00 48.91 209 PRO A C 1
ATOM 1564 O O . PRO A 1 209 ? -10.934 -13.224 13.440 1.00 48.91 209 PRO A O 1
ATOM 1567 N N . PRO A 1 210 ? -10.919 -11.078 12.723 1.00 51.34 210 PRO A N 1
ATOM 1568 C CA . PRO A 1 210 ? -9.497 -10.877 12.975 1.00 51.34 210 PRO A CA 1
ATOM 1569 C C . PRO A 1 210 ? -9.228 -11.151 14.458 1.00 51.34 210 PRO A C 1
ATOM 1571 O O . PRO A 1 210 ? -9.400 -10.293 15.316 1.00 51.34 210 PRO A O 1
ATOM 1574 N N . CYS A 1 211 ? -8.894 -12.401 14.775 1.00 38.19 211 CYS A N 1
ATOM 1575 C CA . CYS A 1 211 ? -8.578 -12.823 16.114 1.00 38.19 211 CYS A CA 1
ATOM 1576 C C . CYS A 1 211 ? -7.198 -12.250 16.347 1.00 38.19 211 CYS A C 1
ATOM 1578 O O . CYS A 1 211 ? -6.214 -12.690 15.749 1.00 38.19 211 CYS A O 1
ATOM 1580 N N . GLU A 1 212 ? -7.155 -11.216 17.176 1.00 42.69 212 GLU A N 1
ATOM 1581 C CA . GLU A 1 212 ? -5.935 -10.696 17.746 1.00 42.69 212 GLU A CA 1
ATOM 1582 C C . GLU A 1 212 ? -5.118 -11.857 18.321 1.00 42.69 212 GLU A C 1
ATOM 1584 O O . GLU A 1 212 ? -5.361 -12.337 19.423 1.00 42.69 212 GLU A O 1
ATOM 1589 N N . VAL A 1 213 ? -4.071 -12.269 17.613 1.00 40.88 213 VAL A N 1
ATOM 1590 C CA . VAL A 1 213 ? -2.891 -12.838 18.269 1.00 40.88 213 VAL A CA 1
ATOM 1591 C C . VAL A 1 213 ? -1.937 -11.682 18.579 1.00 40.88 213 VAL A C 1
ATOM 1593 O O . VAL A 1 213 ? -0.737 -11.741 18.345 1.00 40.88 213 VAL A O 1
ATOM 1596 N N . ARG A 1 214 ? -2.462 -10.587 19.137 1.00 52.69 214 ARG A N 1
ATOM 1597 C CA . ARG A 1 214 ? -1.716 -9.877 20.171 1.00 52.69 214 ARG A CA 1
ATOM 1598 C C . ARG A 1 214 ? -2.081 -10.597 21.451 1.00 52.69 214 ARG A C 1
ATOM 1600 O O . ARG A 1 214 ? -2.942 -10.120 22.167 1.00 52.69 214 ARG A O 1
ATOM 1607 N N . VAL A 1 215 ? -1.476 -11.759 21.720 1.00 40.88 215 VAL A N 1
ATOM 1608 C CA . VAL A 1 215 ? -1.555 -12.337 23.067 1.00 40.88 215 VAL A CA 1
ATOM 1609 C C . VAL A 1 215 ? -0.898 -11.299 23.966 1.00 40.88 215 VAL A C 1
ATOM 1611 O O . VAL A 1 215 ? 0.325 -11.124 23.887 1.00 40.88 215 VAL A O 1
ATOM 1614 N N . PRO A 1 216 ? -1.660 -10.520 24.749 1.00 55.91 216 PRO A N 1
ATOM 1615 C CA . PRO A 1 216 ? -1.040 -9.561 25.625 1.00 55.91 216 PRO A CA 1
ATOM 1616 C C . PRO A 1 216 ? -0.293 -10.413 26.639 1.00 55.91 216 PRO A C 1
ATOM 1618 O O . PRO A 1 216 ? -0.874 -11.318 27.237 1.00 55.91 216 PRO A O 1
ATOM 1621 N N . VAL A 1 217 ? 1.000 -10.155 26.835 1.00 64.75 217 VAL A N 1
ATOM 1622 C CA . VAL A 1 217 ? 1.652 -10.654 28.047 1.00 64.75 217 VAL A CA 1
ATOM 1623 C C . VAL A 1 217 ? 0.819 -10.108 29.200 1.00 64.75 217 VAL A C 1
ATOM 1625 O O . VAL A 1 217 ? 0.740 -8.882 29.352 1.00 64.75 217 VAL A O 1
ATOM 1628 N N . ALA A 1 218 ? 0.141 -11.007 29.916 1.00 76.38 218 ALA A N 1
ATOM 1629 C CA . ALA A 1 218 ? -0.720 -10.652 31.028 1.00 76.38 218 ALA A CA 1
ATOM 1630 C C . ALA A 1 218 ? 0.105 -9.820 32.012 1.00 76.38 218 ALA A C 1
ATOM 1632 O O . ALA A 1 218 ? 1.214 -10.203 32.388 1.00 76.38 218 ALA A O 1
ATOM 1633 N N . VAL A 1 219 ? -0.399 -8.636 32.352 1.00 85.69 219 VAL A N 1
ATOM 1634 C CA . VAL A 1 219 ? 0.216 -7.784 33.367 1.00 85.69 219 VAL A CA 1
ATOM 1635 C C . VAL A 1 219 ? -0.589 -7.985 34.631 1.00 85.69 219 VAL A C 1
ATOM 1637 O O . VAL A 1 219 ? -1.776 -7.663 34.658 1.00 85.69 219 VAL A O 1
ATOM 1640 N N . GLU A 1 220 ? 0.054 -8.509 35.667 1.00 91.75 220 GLU A N 1
ATOM 1641 C CA . GLU A 1 220 ? -0.579 -8.634 36.972 1.00 91.75 220 GLU A CA 1
ATOM 1642 C C . GLU A 1 220 ? -0.970 -7.241 37.493 1.00 91.75 220 GLU A C 1
ATOM 1644 O O . GLU A 1 220 ? -0.148 -6.316 37.452 1.00 91.75 220 GLU A O 1
ATOM 1649 N N . PRO A 1 221 ? -2.194 -7.047 38.021 1.00 91.50 221 PRO A N 1
ATOM 1650 C CA . PRO A 1 221 ? -2.640 -5.739 38.499 1.00 91.50 221 PRO A CA 1
ATOM 1651 C C . PRO A 1 221 ? -1.705 -5.115 39.544 1.00 91.50 221 PRO A C 1
ATOM 1653 O O . PRO A 1 221 ? -1.527 -3.900 39.560 1.00 91.50 221 PRO A O 1
ATOM 1656 N N . ARG A 1 222 ? -1.061 -5.939 40.387 1.00 93.12 222 ARG A N 1
ATOM 1657 C CA . ARG A 1 222 ? -0.061 -5.476 41.368 1.00 93.12 222 ARG A CA 1
ATOM 1658 C C . ARG A 1 222 ? 1.176 -4.872 40.698 1.00 93.12 222 ARG A C 1
ATOM 1660 O O . ARG A 1 222 ? 1.672 -3.845 41.153 1.00 93.12 222 ARG A O 1
ATOM 1667 N N . ASP A 1 223 ? 1.638 -5.469 39.603 1.00 94.31 223 ASP A N 1
ATOM 1668 C CA . ASP A 1 223 ? 2.790 -4.972 38.848 1.00 94.31 223 ASP A CA 1
ATOM 1669 C C . ASP A 1 223 ? 2.433 -3.698 38.078 1.00 94.31 223 ASP A C 1
ATOM 1671 O O . ASP A 1 223 ? 3.228 -2.757 38.024 1.00 94.31 223 ASP A O 1
ATOM 1675 N N . ALA A 1 224 ? 1.216 -3.629 37.524 1.00 94.00 224 ALA A N 1
ATOM 1676 C CA . ALA A 1 224 ? 0.691 -2.412 36.909 1.00 94.00 224 ALA A CA 1
ATOM 1677 C C . ALA A 1 224 ? 0.626 -1.258 37.922 1.00 94.00 224 ALA A C 1
ATOM 1679 O O . ALA A 1 224 ? 1.080 -0.152 37.623 1.00 94.00 224 ALA A O 1
ATOM 1680 N N . GLU A 1 225 ? 0.114 -1.520 39.126 1.00 95.50 225 GLU A N 1
ATOM 1681 C CA . GLU A 1 225 ? 0.020 -0.539 40.206 1.00 95.50 225 GLU A CA 1
ATOM 1682 C C . GLU A 1 225 ? 1.400 -0.049 40.656 1.00 95.50 225 GLU A C 1
ATOM 1684 O O . GLU A 1 225 ? 1.645 1.159 40.653 1.00 95.50 225 GLU A O 1
ATOM 1689 N N . ALA A 1 226 ? 2.327 -0.963 40.964 1.00 95.19 226 ALA A N 1
ATOM 1690 C CA . ALA A 1 226 ? 3.690 -0.617 41.366 1.00 95.19 226 ALA A CA 1
ATOM 1691 C C . ALA A 1 226 ? 4.421 0.177 40.272 1.00 95.19 226 ALA A C 1
ATOM 1693 O O . ALA A 1 226 ? 5.091 1.178 40.553 1.00 95.19 226 ALA A O 1
ATOM 1694 N N . CYS A 1 227 ? 4.250 -0.221 39.007 1.00 94.81 227 CYS A N 1
ATOM 1695 C CA . CYS A 1 227 ? 4.844 0.490 37.887 1.00 94.81 227 CYS A CA 1
ATOM 1696 C C . CYS A 1 227 ? 4.284 1.911 37.770 1.00 94.81 227 CYS A C 1
ATOM 1698 O O . CYS A 1 227 ? 5.065 2.861 37.744 1.00 94.81 227 CYS A O 1
ATOM 1700 N N . LEU A 1 228 ? 2.960 2.087 37.754 1.00 95.62 228 LEU A N 1
ATOM 1701 C CA . LEU A 1 228 ? 2.337 3.408 37.634 1.00 95.62 228 LEU A CA 1
ATOM 1702 C C . LEU A 1 228 ? 2.621 4.305 38.847 1.00 95.62 228 LEU A C 1
ATOM 1704 O O . LEU A 1 228 ? 2.839 5.506 38.671 1.00 95.62 228 LEU A O 1
ATOM 1708 N N . ALA A 1 229 ? 2.698 3.742 40.056 1.00 96.31 229 ALA A N 1
ATOM 1709 C CA . ALA A 1 229 ? 3.066 4.472 41.268 1.00 96.31 229 ALA A CA 1
ATOM 1710 C C . ALA A 1 229 ? 4.490 5.049 41.186 1.00 96.31 229 ALA A C 1
ATOM 1712 O O . ALA A 1 229 ? 4.716 6.189 41.593 1.00 96.31 229 ALA A O 1
ATOM 1713 N N . SER A 1 230 ? 5.429 4.305 40.589 1.00 96.25 230 SER A N 1
ATOM 1714 C CA . SER A 1 230 ? 6.818 4.748 40.388 1.00 96.25 230 SER A CA 1
ATOM 1715 C C . SER A 1 230 ? 6.984 5.851 39.333 1.00 96.25 230 SER A C 1
ATOM 1717 O O . SER A 1 230 ? 8.055 6.449 39.217 1.00 96.25 230 SER A O 1
ATOM 1719 N N . ARG A 1 231 ? 5.946 6.123 38.531 1.00 96.31 231 ARG A N 1
ATOM 1720 C CA . ARG A 1 231 ? 5.991 7.091 37.430 1.00 96.31 231 ARG A CA 1
ATOM 1721 C C . ARG A 1 231 ? 5.334 8.408 37.837 1.00 96.31 231 ARG A C 1
ATOM 1723 O O . ARG A 1 231 ? 4.330 8.390 38.553 1.00 96.31 231 ARG A O 1
ATOM 1730 N N . PRO A 1 232 ? 5.853 9.560 37.379 1.00 95.56 232 PRO A N 1
ATOM 1731 C CA . PRO A 1 232 ? 5.171 10.833 37.579 1.00 95.56 232 PRO A CA 1
ATOM 1732 C C . PRO A 1 232 ? 3.834 10.868 36.816 1.00 95.56 232 PRO A C 1
ATOM 1734 O O . PRO A 1 232 ? 3.548 10.003 35.984 1.00 95.56 232 PRO A O 1
ATOM 1737 N N . VAL A 1 233 ? 2.978 11.843 37.136 1.00 94.38 233 VAL A N 1
ATOM 1738 C CA . VAL A 1 233 ? 1.642 11.965 36.519 1.00 94.38 233 VAL A CA 1
ATOM 1739 C C . VAL A 1 233 ? 1.738 12.308 35.029 1.00 94.38 233 VAL A C 1
ATOM 1741 O O . VAL A 1 233 ? 0.977 11.790 34.218 1.00 94.38 233 VAL A O 1
ATOM 1744 N N . ASP A 1 234 ? 2.720 13.126 34.667 1.00 92.75 234 ASP A N 1
ATOM 1745 C CA . ASP A 1 234 ? 3.033 13.584 33.313 1.00 92.75 234 ASP A CA 1
ATOM 1746 C C . ASP A 1 234 ? 4.038 12.673 32.581 1.00 92.75 234 ASP A C 1
ATOM 1748 O O . ASP A 1 234 ? 4.639 13.055 31.573 1.00 92.75 234 ASP A O 1
ATOM 1752 N N . ALA A 1 235 ? 4.240 11.447 33.078 1.00 90.69 235 ALA A N 1
ATOM 1753 C CA . ALA A 1 235 ? 5.095 10.473 32.418 1.00 90.69 235 ALA A CA 1
ATOM 1754 C C . ALA A 1 235 ? 4.579 10.192 31.004 1.00 90.69 235 ALA A C 1
ATOM 1756 O O . ALA A 1 235 ? 3.455 9.735 30.819 1.00 90.69 235 ALA A O 1
ATOM 1757 N N . SER A 1 236 ? 5.411 10.404 29.989 1.00 86.69 236 SER A N 1
ATOM 1758 C CA . SER A 1 236 ? 5.059 10.019 28.620 1.00 86.69 236 SER A CA 1
ATOM 1759 C C . SER A 1 236 ? 5.195 8.505 28.402 1.00 86.69 236 SER A C 1
ATOM 1761 O O . SER A 1 236 ? 6.056 7.866 29.009 1.00 86.69 236 SER A O 1
ATOM 1763 N N . ARG A 1 237 ? 4.405 7.951 27.469 1.00 85.56 237 ARG A N 1
ATOM 1764 C CA . ARG A 1 237 ? 4.525 6.563 26.973 1.00 85.56 237 ARG A CA 1
ATOM 1765 C C . ARG A 1 237 ? 4.266 5.495 28.039 1.00 85.56 237 ARG A C 1
ATOM 1767 O O . ARG A 1 237 ? 4.935 4.459 28.059 1.00 85.56 237 ARG A O 1
ATOM 1774 N N . LEU A 1 238 ? 3.282 5.725 28.904 1.00 91.69 238 LEU A N 1
ATOM 1775 C CA . LEU A 1 238 ? 2.798 4.661 29.778 1.00 91.69 238 LEU A CA 1
ATOM 1776 C C . LEU A 1 238 ? 2.148 3.553 28.920 1.00 91.69 238 LEU A C 1
ATOM 1778 O O . LEU A 1 238 ? 1.513 3.863 27.914 1.00 91.69 238 LEU A O 1
ATOM 1782 N N . PRO A 1 239 ? 2.344 2.261 29.232 1.00 91.12 239 PRO A N 1
ATOM 1783 C CA . PRO A 1 239 ? 1.687 1.183 28.497 1.00 91.12 239 PRO A CA 1
ATOM 1784 C C . PRO A 1 239 ? 0.170 1.134 28.774 1.00 91.12 239 PRO A C 1
ATOM 1786 O O . PRO A 1 239 ? -0.211 0.953 29.932 1.00 91.12 239 PRO A O 1
ATOM 1789 N N . PRO A 1 240 ? -0.704 1.153 27.746 1.00 91.06 240 PRO A N 1
ATOM 1790 C CA . PRO A 1 240 ? -2.162 1.107 27.935 1.00 91.06 240 PRO A CA 1
ATOM 1791 C C . PRO A 1 240 ? -2.643 -0.103 28.735 1.00 91.06 240 PRO A C 1
ATOM 1793 O O . PRO A 1 240 ? -3.546 -0.001 29.563 1.00 91.06 240 PRO A O 1
ATOM 1796 N N . ARG A 1 241 ? -1.986 -1.253 28.533 1.00 91.25 241 ARG A N 1
ATOM 1797 C CA . ARG A 1 241 ? -2.279 -2.514 29.228 1.00 91.25 241 ARG A CA 1
ATOM 1798 C C . ARG A 1 241 ? -2.238 -2.410 30.756 1.00 91.25 241 ARG A C 1
ATOM 1800 O O . ARG A 1 241 ? -2.941 -3.162 31.414 1.00 91.25 241 ARG A O 1
ATOM 1807 N N . MET A 1 242 ? -1.459 -1.480 31.320 1.00 94.88 242 MET A N 1
ATOM 1808 C CA . MET A 1 242 ? -1.436 -1.259 32.771 1.00 94.88 242 MET A CA 1
ATOM 1809 C C . MET A 1 242 ? -2.779 -0.718 33.262 1.00 94.88 242 MET A C 1
ATOM 1811 O O . MET A 1 242 ? -3.311 -1.207 34.249 1.00 94.88 242 MET A O 1
ATOM 1815 N N . PHE A 1 243 ? -3.362 0.244 32.544 1.00 95.62 243 PHE A N 1
ATOM 1816 C CA . PHE A 1 243 ? -4.671 0.792 32.895 1.00 95.62 243 PHE A CA 1
ATOM 1817 C C . PHE A 1 243 ? -5.785 -0.233 32.697 1.00 95.62 243 PHE A C 1
ATOM 1819 O O . PHE A 1 243 ? -6.682 -0.309 33.528 1.00 95.62 243 PHE A O 1
ATOM 1826 N N . HIS A 1 244 ? -5.711 -1.055 31.645 1.00 93.81 244 HIS A N 1
ATOM 1827 C CA . HIS A 1 244 ? -6.666 -2.146 31.441 1.00 93.81 244 HIS A CA 1
ATOM 1828 C C . HIS A 1 244 ? -6.637 -3.166 32.585 1.00 93.81 244 HIS A C 1
ATOM 1830 O O . HIS A 1 244 ? -7.688 -3.431 33.157 1.00 93.81 244 HIS A O 1
ATOM 1836 N N . ALA A 1 245 ? -5.451 -3.642 32.983 1.00 93.50 245 ALA A N 1
ATOM 1837 C CA . ALA A 1 245 ? -5.308 -4.589 34.092 1.00 93.50 245 ALA A CA 1
ATOM 1838 C C . ALA A 1 245 ? -5.863 -4.039 35.419 1.00 93.50 245 ALA A C 1
ATOM 1840 O O . ALA A 1 245 ? -6.452 -4.774 36.209 1.00 93.50 245 ALA A O 1
ATOM 1841 N N . LEU A 1 246 ? -5.706 -2.734 35.667 1.00 95.94 246 LEU A N 1
ATOM 1842 C CA . LEU A 1 246 ? -6.289 -2.089 36.845 1.00 95.94 246 LEU A CA 1
ATOM 1843 C C . LEU A 1 246 ? -7.815 -1.969 36.747 1.00 95.94 246 LEU A C 1
ATOM 1845 O O . LEU A 1 246 ? -8.505 -2.301 37.708 1.00 95.94 246 LEU A O 1
ATOM 1849 N N . LEU A 1 247 ? -8.342 -1.564 35.587 1.00 95.44 247 LEU A N 1
ATOM 1850 C CA . LEU A 1 247 ? -9.784 -1.458 35.331 1.00 95.44 247 LEU A CA 1
ATOM 1851 C C . LEU A 1 247 ? -10.509 -2.809 35.381 1.00 95.44 247 LEU A C 1
ATOM 1853 O O . LEU A 1 247 ? -11.704 -2.841 35.660 1.00 95.44 247 LEU A O 1
ATOM 1857 N N . ASP A 1 248 ? -9.814 -3.916 35.114 1.00 94.12 248 ASP A N 1
ATOM 1858 C CA . ASP A 1 248 ? -10.354 -5.270 35.294 1.00 94.12 248 ASP A CA 1
ATOM 1859 C C . ASP A 1 248 ? -10.541 -5.622 36.782 1.00 94.12 248 ASP A C 1
ATOM 1861 O O . ASP A 1 248 ? -11.381 -6.454 37.121 1.00 94.12 248 ASP A O 1
ATOM 1865 N N . ARG A 1 249 ? -9.789 -4.977 37.686 1.00 94.12 249 ARG A N 1
ATOM 1866 C CA . ARG A 1 249 ? -9.855 -5.215 39.136 1.00 94.12 249 ARG A CA 1
ATOM 1867 C C . ARG A 1 249 ? -10.772 -4.234 39.874 1.00 94.12 249 ARG A C 1
ATOM 1869 O O . ARG A 1 249 ? -11.248 -4.554 40.963 1.00 94.12 249 ARG A O 1
ATOM 1876 N N . GLY A 1 250 ? -10.983 -3.037 39.333 1.00 93.44 250 GLY A N 1
ATOM 1877 C CA . GLY A 1 250 ? -11.802 -2.014 39.974 1.00 93.44 250 GLY A CA 1
ATOM 1878 C C . GLY A 1 250 ? -11.541 -0.594 39.463 1.00 93.44 250 GLY A C 1
ATOM 1879 O O . GLY A 1 250 ? -10.859 -0.402 38.455 1.00 93.44 250 GLY A O 1
ATOM 1880 N N . PRO A 1 251 ? -12.100 0.424 40.141 1.00 96.00 251 PRO A N 1
ATOM 1881 C CA . PRO A 1 251 ? -11.910 1.817 39.757 1.00 96.00 251 PRO A CA 1
ATOM 1882 C C . PRO A 1 251 ? -10.447 2.254 39.915 1.00 96.00 251 PRO A C 1
ATOM 1884 O O . PRO A 1 251 ? -9.746 1.834 40.835 1.00 96.00 251 PRO A O 1
ATOM 1887 N N . LEU A 1 252 ? -10.004 3.142 39.023 1.00 96.94 252 LEU A N 1
ATOM 1888 C CA . LEU A 1 252 ? -8.683 3.767 39.090 1.00 96.94 252 LEU A CA 1
ATOM 1889 C C . LEU A 1 252 ? -8.612 4.772 40.250 1.00 96.94 252 LEU A C 1
ATOM 1891 O O . LEU A 1 252 ? -9.581 5.479 40.525 1.00 96.94 252 LEU A O 1
ATOM 1895 N N . SER A 1 253 ? -7.445 4.892 40.887 1.00 97.38 253 SER A N 1
ATOM 1896 C CA . SER A 1 253 ? -7.184 5.975 41.847 1.00 97.38 253 SER A CA 1
ATOM 1897 C C . SER A 1 253 ? -7.088 7.334 41.147 1.00 97.38 253 SER A C 1
ATOM 1899 O O . SER A 1 253 ? -6.754 7.407 39.964 1.00 97.38 253 SER A O 1
ATOM 1901 N N . GLU A 1 254 ? -7.292 8.436 41.874 1.00 97.50 254 GLU A N 1
ATOM 1902 C CA . GLU A 1 254 ? -7.200 9.800 41.317 1.00 97.50 254 GLU A CA 1
ATOM 1903 C C . GLU A 1 254 ? -5.879 10.057 40.577 1.00 97.50 254 GLU A C 1
ATOM 1905 O O . GLU A 1 254 ? -5.856 10.650 39.497 1.00 97.50 254 GLU A O 1
ATOM 1910 N N . ARG A 1 255 ? -4.767 9.539 41.116 1.00 97.50 255 ARG A N 1
ATOM 1911 C CA . ARG A 1 255 ? -3.450 9.630 40.474 1.00 97.50 255 ARG A CA 1
ATOM 1912 C C . ARG A 1 255 ? -3.416 8.885 39.138 1.00 97.50 255 ARG A C 1
ATOM 1914 O O . ARG A 1 255 ? -2.897 9.418 38.159 1.00 97.50 255 ARG A O 1
ATOM 1921 N N . GLN A 1 256 ? -3.954 7.668 39.094 1.00 97.69 256 GLN A N 1
ATOM 1922 C CA . GLN A 1 256 ? -4.004 6.852 37.877 1.00 97.69 256 GLN A CA 1
ATOM 1923 C C . GLN A 1 256 ? -4.942 7.471 36.832 1.00 97.69 256 GLN A C 1
ATOM 1925 O O . GLN A 1 256 ? -4.623 7.462 35.645 1.00 97.69 256 GLN A O 1
ATOM 1930 N N . ILE A 1 257 ? -6.051 8.082 37.264 1.00 97.69 257 ILE A N 1
ATOM 1931 C CA . ILE A 1 257 ? -6.948 8.857 36.396 1.00 97.69 257 ILE A CA 1
ATOM 1932 C C . ILE A 1 257 ? -6.193 10.036 35.780 1.00 97.69 257 ILE A C 1
ATOM 1934 O O . ILE A 1 257 ? -6.265 10.242 34.570 1.00 97.69 257 ILE A O 1
ATOM 1938 N N . ALA A 1 258 ? -5.428 10.787 36.578 1.00 96.31 258 ALA A N 1
ATOM 1939 C CA . ALA A 1 258 ? -4.630 11.904 36.079 1.00 96.31 258 ALA A CA 1
ATOM 1940 C C . ALA A 1 258 ? -3.555 11.447 35.073 1.00 96.31 258 ALA A C 1
ATOM 1942 O O . ALA A 1 258 ? -3.384 12.080 34.030 1.00 96.31 258 ALA A O 1
ATOM 1943 N N . GLN A 1 259 ? -2.887 10.318 35.339 1.00 96.50 259 GLN A N 1
ATOM 1944 C CA . GLN A 1 259 ? -1.933 9.698 34.410 1.00 96.50 259 GLN A CA 1
ATOM 1945 C C . GLN A 1 259 ? -2.594 9.293 33.089 1.00 96.50 259 GLN A C 1
ATOM 1947 O O . GLN A 1 259 ? -2.066 9.597 32.018 1.00 96.50 259 GLN A O 1
ATOM 1952 N N . LEU A 1 260 ? -3.756 8.638 33.150 1.00 96.31 260 LEU A N 1
ATOM 1953 C CA . LEU A 1 260 ? -4.501 8.220 31.965 1.00 96.31 260 LEU A CA 1
ATOM 1954 C C . LEU A 1 260 ? -4.988 9.432 31.162 1.00 96.31 260 LEU A C 1
ATOM 1956 O O . LEU A 1 260 ? -4.778 9.496 29.952 1.00 96.31 260 LEU A O 1
ATOM 1960 N N . ARG A 1 261 ? -5.556 10.437 31.839 1.00 95.06 261 ARG A N 1
ATOM 1961 C CA . ARG A 1 261 ? -5.973 11.709 31.232 1.00 95.06 261 ARG A CA 1
ATOM 1962 C C . ARG A 1 261 ? -4.807 12.377 30.502 1.00 95.06 261 ARG A C 1
ATOM 1964 O O . ARG A 1 261 ? -4.993 12.880 29.394 1.00 95.06 261 ARG A O 1
ATOM 1971 N N . HIS A 1 262 ? -3.609 12.350 31.091 1.00 94.00 262 HIS A N 1
ATOM 1972 C CA . HIS A 1 262 ? -2.406 12.887 30.463 1.00 94.00 262 HIS A CA 1
ATOM 1973 C C . HIS A 1 262 ? -2.059 12.165 29.152 1.00 94.00 262 HIS A C 1
ATOM 1975 O O . HIS A 1 262 ? -1.759 12.830 28.159 1.00 94.00 262 HIS A O 1
ATOM 1981 N N . GLN A 1 263 ? -2.164 10.827 29.116 1.00 93.56 263 GLN A N 1
ATOM 1982 C CA . GLN A 1 263 ? -1.897 10.052 27.895 1.00 93.56 263 GLN A CA 1
ATOM 1983 C C . GLN A 1 263 ? -2.887 10.357 26.761 1.00 93.56 263 GLN A C 1
ATOM 1985 O O . GLN A 1 263 ? -2.503 10.292 25.594 1.00 93.56 263 GLN A O 1
ATOM 1990 N N . VAL A 1 264 ? -4.148 10.671 27.088 1.00 91.81 264 VAL A N 1
ATOM 1991 C CA . VAL A 1 264 ? -5.214 10.848 26.086 1.00 91.81 264 VAL A CA 1
ATOM 1992 C C . VAL A 1 264 ? -5.348 12.297 25.610 1.00 91.81 264 VAL A C 1
ATOM 1994 O O . VAL A 1 264 ? -5.596 12.525 24.427 1.00 91.81 264 VAL A O 1
ATOM 1997 N N . PHE A 1 265 ? -5.172 13.293 26.484 1.00 91.38 265 PHE A N 1
ATOM 1998 C CA . PHE A 1 265 ? -5.582 14.670 26.162 1.00 91.38 265 PHE A CA 1
ATOM 1999 C C . PHE A 1 265 ? -4.476 15.718 26.192 1.00 91.38 265 PHE A C 1
ATOM 2001 O O . PHE A 1 265 ? -4.682 16.810 25.673 1.00 91.38 265 PHE A O 1
ATOM 2008 N N . THR A 1 266 ? -3.318 15.454 26.803 1.00 85.06 266 THR A N 1
ATOM 2009 C CA . THR A 1 266 ? -2.329 16.530 26.996 1.00 85.06 266 THR A CA 1
ATOM 2010 C C . THR A 1 266 ? -1.423 16.743 25.788 1.00 85.06 266 THR A C 1
ATOM 2012 O O . THR A 1 266 ? -0.951 17.859 25.581 1.00 85.06 266 THR A O 1
ATOM 2015 N N . ARG A 1 267 ? -1.152 15.709 24.982 1.00 76.44 267 ARG A N 1
ATOM 2016 C CA . ARG A 1 267 ? -0.273 15.835 23.811 1.00 76.44 267 ARG A CA 1
ATOM 2017 C C . ARG A 1 267 ? -0.789 15.025 22.624 1.00 76.44 267 ARG A C 1
ATOM 2019 O O . ARG A 1 267 ? -0.984 13.817 22.794 1.00 76.44 267 ARG A O 1
ATOM 2026 N N . PRO A 1 268 ? -0.901 15.650 21.433 1.00 78.62 268 PRO A N 1
ATOM 2027 C CA . PRO A 1 268 ? -1.050 14.936 20.176 1.00 78.62 268 PRO A CA 1
ATOM 2028 C C . PRO A 1 268 ? 0.011 13.843 20.064 1.00 78.62 268 PRO A C 1
ATOM 2030 O O . PRO A 1 268 ? 1.206 14.134 19.995 1.00 78.62 268 PRO A O 1
ATOM 2033 N N . SER A 1 269 ? -0.394 12.580 20.165 1.00 82.44 269 SER A N 1
ATOM 2034 C CA . SER A 1 269 ? 0.552 11.466 20.140 1.00 82.44 269 SER A CA 1
ATOM 2035 C C . SER A 1 269 ? -0.126 10.137 19.836 1.00 82.44 269 SER A C 1
ATOM 2037 O O . SER A 1 269 ? -1.320 9.956 20.062 1.00 82.44 269 SER A O 1
ATOM 2039 N N . ALA A 1 270 ? 0.692 9.157 19.449 1.00 82.38 270 ALA A N 1
ATOM 2040 C CA . ALA A 1 270 ? 0.303 7.750 19.380 1.00 82.38 270 ALA A CA 1
ATOM 2041 C C . ALA A 1 270 ? -0.317 7.215 20.686 1.00 82.38 270 ALA A C 1
ATOM 2043 O O . ALA A 1 270 ? -1.029 6.214 20.676 1.00 82.38 270 ALA A O 1
ATOM 2044 N N . GLY A 1 271 ? -0.037 7.863 21.824 1.00 84.88 271 GLY A N 1
ATOM 2045 C CA . GLY A 1 271 ? -0.622 7.511 23.110 1.00 84.88 271 GLY A CA 1
ATOM 2046 C C . GLY A 1 271 ? -2.136 7.704 23.155 1.00 84.88 271 GLY A C 1
ATOM 2047 O O . GLY A 1 271 ? -2.796 6.951 23.861 1.00 84.88 271 GLY A O 1
ATOM 2048 N N . GLN A 1 272 ? -2.699 8.635 22.384 1.00 91.69 272 GLN A N 1
ATOM 2049 C CA . GLN A 1 272 ? -4.110 8.991 22.511 1.00 91.69 272 GLN A CA 1
ATOM 2050 C C . GLN A 1 272 ? -5.036 7.865 22.044 1.00 91.69 272 GLN A C 1
ATOM 2052 O O . GLN A 1 272 ? -5.853 7.402 22.835 1.00 91.69 272 GLN A O 1
ATOM 2057 N N . ALA A 1 273 ? -4.855 7.358 20.817 1.00 91.88 273 ALA A N 1
ATOM 2058 C CA . ALA A 1 273 ? -5.623 6.218 20.302 1.00 91.88 273 ALA A CA 1
ATOM 2059 C C . ALA A 1 273 ? -5.446 4.974 21.188 1.00 91.88 273 ALA A C 1
ATOM 2061 O O . ALA A 1 273 ? -6.416 4.352 21.610 1.00 91.88 273 ALA A O 1
ATOM 2062 N N . ARG A 1 274 ? -4.197 4.687 21.573 1.00 91.81 274 ARG A N 1
ATOM 2063 C CA . ARG A 1 274 ? -3.829 3.541 22.414 1.00 91.81 274 ARG A CA 1
ATOM 2064 C C . ARG A 1 274 ? -4.484 3.537 23.795 1.00 91.81 274 ARG A C 1
ATOM 2066 O O . ARG A 1 274 ? -4.729 2.470 24.344 1.00 91.81 274 ARG A O 1
ATOM 2073 N N . HIS A 1 275 ? -4.728 4.708 24.381 1.00 95.12 275 HIS A N 1
ATOM 2074 C CA . HIS A 1 275 ? -5.326 4.838 25.714 1.00 95.12 275 HIS A CA 1
ATOM 2075 C C . HIS A 1 275 ? -6.817 5.190 25.679 1.00 95.12 275 HIS A C 1
ATOM 2077 O O . HIS A 1 275 ? -7.473 5.124 26.721 1.00 95.12 275 HIS A O 1
ATOM 2083 N N . ALA A 1 276 ? -7.369 5.531 24.511 1.00 95.81 276 ALA A N 1
ATOM 2084 C CA . ALA A 1 276 ? -8.761 5.944 24.361 1.00 95.81 276 ALA A CA 1
ATOM 2085 C C . ALA A 1 276 ? -9.737 4.893 24.900 1.00 95.81 276 ALA A C 1
ATOM 2087 O O . ALA A 1 276 ? -10.655 5.234 25.641 1.00 95.81 276 ALA A O 1
ATOM 2088 N N . ARG A 1 277 ? -9.489 3.605 24.629 1.00 95.88 277 ARG A N 1
ATOM 2089 C CA . ARG A 1 277 ? -10.341 2.510 25.118 1.00 95.88 277 ARG A CA 1
ATOM 2090 C C . ARG A 1 277 ? -10.304 2.368 26.642 1.00 95.88 277 ARG A C 1
ATOM 2092 O O . ARG A 1 277 ? -11.339 2.118 27.256 1.00 95.88 277 ARG A O 1
ATOM 2099 N N . ALA A 1 278 ? -9.140 2.537 27.272 1.00 95.94 278 ALA A N 1
ATOM 2100 C CA . ALA A 1 278 ? -9.036 2.552 28.734 1.00 95.94 278 ALA A CA 1
ATOM 2101 C C . ALA A 1 278 ? -9.785 3.756 29.328 1.00 95.94 278 ALA A C 1
ATOM 2103 O O . ALA A 1 278 ? -10.471 3.620 30.339 1.00 95.94 278 ALA A O 1
ATOM 2104 N N . TRP A 1 279 ? -9.714 4.918 28.671 1.00 97.56 279 TRP A N 1
ATOM 2105 C CA . TRP A 1 279 ? -10.476 6.095 29.081 1.00 97.56 279 TRP A CA 1
ATOM 2106 C C . TRP A 1 279 ? -11.985 5.901 28.925 1.00 97.56 279 TRP A C 1
ATOM 2108 O O . TRP A 1 279 ? -12.720 6.203 29.859 1.00 97.56 279 TRP A O 1
ATOM 2118 N N . TRP A 1 280 ? -12.443 5.329 27.808 1.00 97.62 280 TRP A N 1
ATOM 2119 C CA . TRP A 1 280 ? -13.847 4.967 27.601 1.00 97.62 280 TRP A CA 1
ATOM 2120 C C . TRP A 1 280 ? -14.350 4.020 28.695 1.00 97.62 280 TRP A C 1
ATOM 2122 O O . TRP A 1 280 ? -15.385 4.273 29.299 1.00 97.62 280 TRP A O 1
ATOM 2132 N N . ARG A 1 281 ? -13.584 2.974 29.035 1.00 96.75 281 ARG A N 1
ATOM 2133 C CA . ARG A 1 281 ? -13.928 2.053 30.134 1.00 96.75 281 ARG A CA 1
ATOM 2134 C C . ARG A 1 281 ? -14.031 2.744 31.497 1.00 96.75 281 ARG A C 1
ATOM 2136 O O . ARG A 1 281 ? -14.812 2.305 32.331 1.00 96.75 281 ARG A O 1
ATOM 2143 N N . HIS A 1 282 ? -13.231 3.783 31.736 1.00 96.81 282 HIS A N 1
ATOM 2144 C CA . HIS A 1 282 ? -13.245 4.540 32.986 1.00 96.81 282 HIS A CA 1
ATOM 2145 C C . HIS A 1 282 ? -14.395 5.558 33.055 1.00 96.81 282 HIS A C 1
ATOM 2147 O O . HIS A 1 282 ? -15.104 5.613 34.055 1.00 96.81 282 HIS A O 1
ATOM 2153 N N . ALA A 1 283 ? -14.550 6.383 32.017 1.00 96.25 283 ALA A N 1
ATOM 2154 C CA . ALA A 1 283 ? -15.433 7.550 32.012 1.00 96.25 283 ALA A CA 1
ATOM 2155 C C . ALA A 1 283 ? -16.792 7.299 31.335 1.00 96.25 283 ALA A C 1
ATOM 2157 O O . ALA A 1 283 ? -17.697 8.126 31.453 1.00 96.25 283 ALA A O 1
ATOM 2158 N N . GLY A 1 284 ? -16.935 6.183 30.616 1.00 96.06 284 GLY A N 1
ATOM 2159 C CA . GLY A 1 284 ? -18.143 5.808 29.892 1.00 96.06 284 GLY A CA 1
ATOM 2160 C C . GLY A 1 284 ? -18.612 6.892 28.925 1.00 96.06 284 GLY A C 1
ATOM 2161 O O . GLY A 1 284 ? -17.815 7.636 28.342 1.00 96.06 284 GLY A O 1
ATOM 2162 N N . GLU A 1 285 ? -19.931 7.014 28.810 1.00 97.12 285 GLU A N 1
ATOM 2163 C CA . GLU A 1 285 ? -20.637 7.911 27.887 1.00 97.12 285 GLU A CA 1
ATOM 2164 C C . GLU A 1 285 ? -20.193 9.375 27.987 1.00 97.12 285 GLU A C 1
ATOM 2166 O O . GLU A 1 285 ? -20.096 10.062 26.969 1.00 97.12 285 GLU A O 1
ATOM 2171 N N . ALA A 1 286 ? -19.820 9.841 29.185 1.00 96.62 286 ALA A N 1
ATOM 2172 C CA . ALA A 1 286 ? -19.350 11.209 29.408 1.00 96.62 286 ALA A CA 1
ATOM 2173 C C . ALA A 1 286 ? -18.078 11.554 28.609 1.00 96.62 286 ALA A C 1
ATOM 2175 O O . ALA A 1 286 ? -17.766 12.728 28.410 1.00 96.62 286 ALA A O 1
ATOM 2176 N N . SER A 1 287 ? -17.339 10.549 28.133 1.00 96.62 287 SER A N 1
ATOM 2177 C CA . SER A 1 287 ? -16.152 10.747 27.299 1.00 96.62 287 SER A CA 1
ATOM 2178 C C . SER A 1 287 ? -16.429 10.823 25.794 1.00 96.62 287 SER A C 1
ATOM 2180 O O . SER A 1 287 ? -15.550 11.269 25.050 1.00 96.62 287 SER A O 1
ATOM 2182 N N . ALA A 1 288 ? -17.634 10.464 25.331 1.00 96.94 288 ALA A N 1
ATOM 2183 C CA . ALA A 1 288 ? -17.975 10.446 23.907 1.00 96.94 288 ALA A CA 1
ATOM 2184 C C . ALA A 1 288 ? -17.734 11.794 23.193 1.00 96.94 288 ALA A C 1
ATOM 2186 O O . ALA A 1 288 ? -17.101 11.770 22.134 1.00 96.94 288 ALA A O 1
ATOM 2187 N N . PRO A 1 289 ? -18.104 12.970 23.755 1.00 96.31 289 PRO A N 1
ATOM 2188 C CA . PRO A 1 289 ? -17.873 14.258 23.091 1.00 96.31 289 PRO A CA 1
ATOM 2189 C C . PRO A 1 289 ? -16.399 14.557 22.795 1.00 96.31 289 PRO A C 1
ATOM 2191 O O . PRO A 1 289 ? -16.101 15.354 21.910 1.00 96.31 289 PRO A O 1
ATOM 2194 N N . VAL A 1 290 ? -15.474 13.928 23.528 1.00 94.44 290 VAL A N 1
ATOM 2195 C CA . VAL A 1 290 ? -14.030 14.130 23.353 1.00 94.44 290 VAL A CA 1
ATOM 2196 C C . VAL A 1 290 ? -13.409 13.034 22.487 1.00 94.44 290 VAL A C 1
ATOM 2198 O O . VAL A 1 290 ? -12.531 13.321 21.676 1.00 94.44 290 VAL A O 1
ATOM 2201 N N . LEU A 1 291 ? -13.860 11.782 22.621 1.00 96.25 291 LEU A N 1
ATOM 2202 C CA . LEU A 1 291 ? -13.313 10.657 21.857 1.00 96.25 291 LEU A CA 1
ATOM 2203 C C . LEU A 1 291 ? -13.797 10.632 20.399 1.00 96.25 291 LEU A C 1
ATOM 2205 O O . LEU A 1 291 ? -12.998 10.361 19.507 1.00 96.25 291 LEU A O 1
ATOM 2209 N N . LEU A 1 292 ? -15.064 10.958 20.127 1.00 96.69 292 LEU A N 1
ATOM 2210 C CA . LEU A 1 292 ? -15.627 10.931 18.769 1.00 96.69 292 LEU A CA 1
ATOM 2211 C C . LEU A 1 292 ? -14.910 11.835 17.754 1.00 96.69 292 LEU A C 1
ATOM 2213 O O . LEU A 1 292 ? -14.667 11.364 16.646 1.00 96.69 292 LEU A O 1
ATOM 2217 N N . PRO A 1 293 ? -14.531 13.089 18.070 1.00 94.44 293 PRO A N 1
ATOM 2218 C CA . PRO A 1 293 ? -13.744 13.896 17.136 1.00 94.44 293 PRO A CA 1
ATOM 2219 C C . PRO A 1 293 ? -12.277 13.450 17.043 1.00 94.44 293 PRO A C 1
ATOM 2221 O O . PRO A 1 293 ? -11.612 13.759 16.056 1.00 94.44 293 PRO A O 1
ATOM 2224 N N . LEU A 1 294 ? -11.757 12.749 18.056 1.00 93.81 294 LEU A N 1
ATOM 2225 C CA . LEU A 1 294 ? -10.356 12.332 18.153 1.00 93.81 294 LEU A CA 1
ATOM 2226 C C . LEU A 1 294 ? -10.070 11.048 17.359 1.00 93.81 294 LEU A C 1
ATOM 2228 O O . LEU A 1 294 ? -9.121 11.001 16.583 1.00 93.81 294 LEU A O 1
ATOM 2232 N N . LEU A 1 295 ? -10.873 10.000 17.557 1.00 95.00 295 LEU A N 1
ATOM 2233 C CA . LEU A 1 295 ? -10.595 8.650 17.050 1.00 95.00 295 LEU A CA 1
ATOM 2234 C C . LEU A 1 295 ? -10.506 8.549 15.512 1.00 95.00 295 LEU A C 1
ATOM 2236 O O . LEU A 1 295 ? -9.563 7.914 15.033 1.00 95.00 295 LEU A O 1
ATOM 2240 N N . PRO A 1 296 ? -11.387 9.190 14.715 1.00 94.69 296 PRO A N 1
ATOM 2241 C CA . PRO A 1 296 ? -11.320 9.109 13.254 1.00 94.69 296 PRO A CA 1
ATOM 2242 C C . PRO A 1 296 ? -10.024 9.658 12.648 1.00 94.69 296 PRO A C 1
ATOM 2244 O O . PRO A 1 296 ? -9.645 9.268 11.546 1.00 94.69 296 PRO A O 1
ATOM 2247 N N . GLN A 1 297 ? -9.308 10.529 13.367 1.00 91.94 297 GLN A N 1
ATOM 2248 C CA . GLN A 1 297 ? -8.049 11.115 12.898 1.00 91.94 297 GLN A CA 1
ATOM 2249 C C . GLN A 1 297 ? -6.940 10.064 12.720 1.00 91.94 297 GLN A C 1
ATOM 2251 O O . GLN A 1 297 ? -5.981 10.305 11.993 1.00 91.94 297 GLN A O 1
ATOM 2256 N N . TYR A 1 298 ? -7.077 8.886 13.340 1.00 90.75 298 TYR A N 1
ATOM 2257 C CA . TYR A 1 298 ? -6.075 7.818 13.286 1.00 90.75 298 TYR A CA 1
ATOM 2258 C C . TYR A 1 298 ? -6.311 6.783 12.183 1.00 90.75 298 TYR A C 1
ATOM 2260 O O . TYR A 1 298 ? -5.475 5.896 12.012 1.00 90.75 298 TYR A O 1
ATOM 2268 N N . PHE A 1 299 ? -7.409 6.865 11.420 1.00 88.38 299 PHE A N 1
ATOM 2269 C CA . PHE A 1 299 ? -7.719 5.869 10.384 1.00 88.38 299 PHE A CA 1
ATOM 2270 C C . PHE A 1 299 ? -6.671 5.802 9.267 1.00 88.38 299 PHE A C 1
ATOM 2272 O O . PHE A 1 299 ? -6.487 4.748 8.674 1.00 88.38 299 PHE A O 1
ATOM 2279 N N . ALA A 1 300 ? -5.960 6.895 8.994 1.00 76.44 300 ALA A N 1
ATOM 2280 C CA . ALA A 1 300 ? -4.914 6.948 7.972 1.00 76.44 300 ALA A CA 1
ATOM 2281 C C . ALA A 1 300 ? -3.492 7.030 8.561 1.00 76.44 300 ALA A C 1
ATOM 2283 O O . ALA A 1 300 ? -2.555 7.407 7.861 1.00 76.44 300 ALA A O 1
ATOM 2284 N N . ASP A 1 301 ? -3.313 6.731 9.855 1.00 78.38 301 ASP A N 1
ATOM 2285 C CA . ASP A 1 301 ? -2.004 6.861 10.498 1.00 78.38 301 ASP A CA 1
ATOM 2286 C C . ASP A 1 301 ? -1.114 5.619 10.281 1.00 78.38 301 ASP A C 1
ATOM 2288 O O . ASP A 1 301 ? -1.527 4.461 10.335 1.00 78.38 301 ASP A O 1
ATOM 2292 N N . THR A 1 302 ? 0.167 5.900 10.094 1.00 63.00 302 THR A N 1
ATOM 2293 C CA . THR A 1 302 ? 1.290 5.029 9.730 1.00 63.00 302 THR A CA 1
ATOM 2294 C C . THR A 1 302 ? 1.681 3.962 10.763 1.00 63.00 302 THR A C 1
ATOM 2296 O O . THR A 1 302 ? 2.476 3.074 10.458 1.00 63.00 302 THR A O 1
ATOM 2299 N N . ALA A 1 303 ? 1.151 4.016 11.990 1.00 65.38 303 ALA A N 1
ATOM 2300 C CA . ALA A 1 303 ? 1.647 3.230 13.129 1.00 65.38 303 ALA A CA 1
ATOM 2301 C C . ALA A 1 303 ? 0.634 2.231 13.726 1.00 65.38 303 ALA A C 1
ATOM 2303 O O . ALA A 1 303 ? 0.693 1.950 14.928 1.00 65.38 303 ALA A O 1
ATOM 2304 N N . LEU A 1 304 ? -0.294 1.705 12.913 1.00 73.88 304 LEU A N 1
ATOM 2305 C CA . LEU A 1 304 ? -1.391 0.811 13.340 1.00 73.88 304 LEU A CA 1
ATOM 2306 C C . LEU A 1 304 ? -2.333 1.422 14.396 1.00 73.88 304 LEU A C 1
ATOM 2308 O O . LEU A 1 304 ? -3.141 0.711 14.986 1.00 73.88 304 LEU A O 1
ATOM 2312 N N . LEU A 1 305 ? -2.260 2.736 14.624 1.00 87.19 305 LEU A N 1
ATOM 2313 C CA . LEU A 1 305 ? -3.094 3.444 15.602 1.00 87.19 305 LEU A CA 1
ATOM 2314 C C . LEU A 1 305 ? -4.569 3.445 15.208 1.00 87.19 305 LEU A C 1
ATOM 2316 O O . LEU A 1 305 ? -5.437 3.523 16.074 1.00 87.19 305 LEU A O 1
ATOM 2320 N N . GLY A 1 306 ? -4.849 3.309 13.910 1.00 90.00 306 GLY A N 1
ATOM 2321 C CA . GLY A 1 306 ? -6.199 3.107 13.411 1.00 90.00 306 GLY A CA 1
ATOM 2322 C C . GLY A 1 306 ? -6.864 1.875 14.025 1.00 90.00 306 GLY A C 1
ATOM 2323 O O . GLY A 1 306 ? -8.041 1.947 14.347 1.00 90.00 306 GLY A O 1
ATOM 2324 N N . ILE A 1 307 ? -6.127 0.786 14.284 1.00 91.25 307 ILE A N 1
ATOM 2325 C CA . ILE A 1 307 ? -6.696 -0.413 14.923 1.00 91.25 307 ILE A CA 1
ATOM 2326 C C . ILE A 1 307 ? -7.141 -0.086 16.352 1.00 91.25 307 ILE A C 1
ATOM 2328 O O . ILE A 1 307 ? -8.295 -0.327 16.693 1.00 91.25 307 ILE A O 1
ATOM 2332 N N . ASP A 1 308 ? -6.274 0.553 17.147 1.00 91.44 308 ASP A N 1
ATOM 2333 C CA . ASP A 1 308 ? -6.602 0.945 18.525 1.00 91.44 308 ASP A CA 1
ATOM 2334 C C . ASP A 1 308 ? -7.827 1.892 18.556 1.00 91.44 308 ASP A C 1
ATOM 2336 O O . ASP A 1 308 ? -8.700 1.792 19.424 1.00 91.44 308 ASP A O 1
ATOM 2340 N N . ALA A 1 309 ? -7.930 2.795 17.572 1.00 94.56 309 ALA A N 1
ATOM 2341 C CA . ALA A 1 309 ? -9.071 3.693 17.430 1.00 94.56 309 ALA A CA 1
ATOM 2342 C C . ALA A 1 309 ? -10.369 2.958 17.057 1.00 94.56 309 ALA A C 1
ATOM 2344 O O . ALA A 1 309 ? -11.416 3.221 17.651 1.00 94.56 309 ALA A O 1
ATOM 2345 N N . LEU A 1 310 ? -10.308 2.023 16.108 1.00 95.50 310 LEU A N 1
ATOM 2346 C CA . LEU A 1 310 ? -11.448 1.216 15.670 1.00 95.50 310 LEU A CA 1
ATOM 2347 C C . LEU A 1 310 ? -11.959 0.280 16.767 1.00 95.50 310 LEU A C 1
ATOM 2349 O O . LEU A 1 310 ? -13.170 0.111 16.899 1.00 95.50 310 LEU A O 1
ATOM 2353 N N . GLU A 1 311 ? -11.067 -0.290 17.574 1.00 94.00 311 GLU A N 1
ATOM 2354 C CA . GLU A 1 311 ? -11.438 -1.077 18.752 1.00 94.00 311 GLU A CA 1
ATOM 2355 C C . GLU A 1 311 ? -12.128 -0.226 19.817 1.00 94.00 311 GLU A C 1
ATOM 2357 O O . GLU A 1 311 ? -13.089 -0.673 20.444 1.00 94.00 311 GLU A O 1
ATOM 2362 N N . CYS A 1 312 ? -11.655 1.006 20.031 1.00 96.00 312 CYS A N 1
ATOM 2363 C CA . CYS A 1 312 ? -12.321 1.937 20.934 1.00 96.00 312 CYS A CA 1
ATOM 2364 C C . CYS A 1 312 ? -13.725 2.289 20.423 1.00 96.00 312 CYS A C 1
ATOM 2366 O O . CYS A 1 312 ? -14.670 2.248 21.206 1.00 96.00 312 CYS A O 1
ATOM 2368 N N . LEU A 1 313 ? -13.880 2.576 19.125 1.00 97.38 313 LEU A N 1
ATOM 2369 C CA . LEU A 1 313 ? -15.189 2.838 18.515 1.00 97.38 313 LEU A CA 1
ATOM 2370 C C . LEU A 1 313 ? -16.122 1.625 18.610 1.00 97.38 313 LEU A C 1
ATOM 2372 O O . LEU A 1 313 ? -17.293 1.792 18.931 1.00 97.38 313 LEU A O 1
ATOM 2376 N N . ALA A 1 314 ? -15.612 0.409 18.402 1.00 96.12 314 ALA A N 1
ATOM 2377 C CA . ALA A 1 314 ? -16.395 -0.807 18.598 1.00 96.12 314 ALA A CA 1
ATOM 2378 C C . ALA A 1 314 ? -16.852 -0.940 20.061 1.00 96.12 314 ALA A C 1
ATOM 2380 O O . ALA A 1 314 ? -18.025 -1.175 20.317 1.00 96.12 314 ALA A O 1
ATOM 2381 N N . ALA A 1 315 ? -15.964 -0.698 21.031 1.00 95.56 315 ALA A N 1
ATOM 2382 C CA . ALA A 1 315 ? -16.308 -0.736 22.455 1.00 95.56 315 ALA A CA 1
ATOM 2383 C C . ALA A 1 315 ? -17.301 0.361 22.891 1.00 95.56 315 ALA A C 1
ATOM 2385 O O . ALA A 1 315 ? -17.921 0.241 23.949 1.00 95.56 315 ALA A O 1
ATOM 2386 N N . MET A 1 316 ? -17.435 1.436 22.111 1.00 97.44 316 MET A N 1
ATOM 2387 C CA . MET A 1 316 ? -18.450 2.473 22.308 1.00 97.44 316 MET A CA 1
ATOM 2388 C C . MET A 1 316 ? -19.837 2.054 21.788 1.00 97.44 316 MET A C 1
ATOM 2390 O O . MET A 1 316 ? -20.827 2.671 22.181 1.00 97.44 316 MET A O 1
ATOM 2394 N N . GLY A 1 317 ? -19.931 1.033 20.927 1.00 95.75 317 GLY A N 1
ATOM 2395 C CA . GLY A 1 317 ? -21.190 0.546 20.354 1.00 95.75 317 GLY A CA 1
ATOM 2396 C C . GLY A 1 317 ? -21.987 1.666 19.679 1.00 95.75 317 GLY A C 1
ATOM 2397 O O . GLY A 1 317 ? -21.434 2.492 18.948 1.00 95.75 317 GLY A O 1
ATOM 2398 N N . ARG A 1 318 ? -23.285 1.768 19.987 1.00 96.00 318 ARG A N 1
ATOM 2399 C CA . ARG A 1 318 ? -24.183 2.818 19.456 1.00 96.00 318 ARG A CA 1
ATOM 2400 C C . ARG A 1 318 ? -23.700 4.258 19.675 1.00 96.00 318 ARG A C 1
ATOM 2402 O O . ARG A 1 318 ? -24.017 5.138 18.879 1.00 96.00 318 ARG A O 1
ATOM 2409 N N . PHE A 1 319 ? -22.902 4.529 20.715 1.00 97.31 319 PHE A N 1
ATOM 2410 C CA . PHE A 1 319 ? -22.368 5.878 20.956 1.00 97.31 319 PHE A CA 1
ATOM 2411 C C . PHE A 1 319 ? -21.368 6.314 19.880 1.00 97.31 319 PHE A C 1
ATOM 2413 O O . PHE A 1 319 ? -21.118 7.508 19.727 1.00 97.31 319 PHE A O 1
ATOM 2420 N N . ALA A 1 320 ? -20.822 5.367 19.111 1.00 97.75 320 ALA A N 1
ATOM 2421 C CA . ALA A 1 320 ? -19.952 5.626 17.972 1.00 97.75 320 ALA A CA 1
ATOM 2422 C C . ALA A 1 320 ? -20.692 5.861 16.645 1.00 97.75 320 ALA A C 1
ATOM 2424 O O .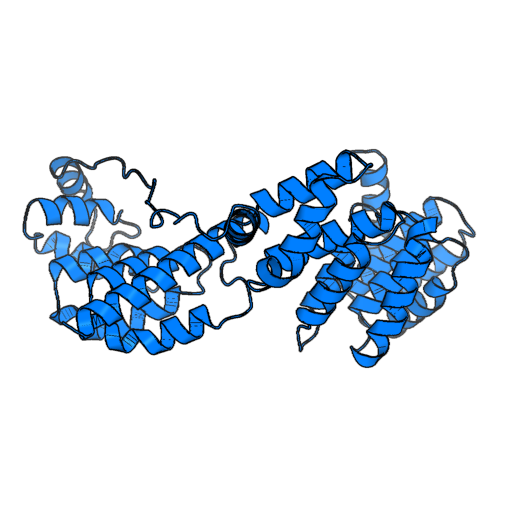 ALA A 1 320 ? -20.027 6.108 15.639 1.00 97.75 320 ALA A O 1
ATOM 2425 N N . ALA A 1 321 ? -22.033 5.875 16.613 1.00 97.44 321 ALA A N 1
ATOM 2426 C CA . ALA A 1 321 ? -22.801 6.167 15.397 1.00 97.44 321 ALA A CA 1
ATOM 2427 C C . ALA A 1 321 ? -22.354 7.451 14.652 1.00 97.44 321 ALA A C 1
ATOM 2429 O O . ALA A 1 321 ? -22.245 7.407 13.424 1.00 97.44 321 ALA A O 1
ATOM 2430 N N . PRO A 1 322 ? -21.981 8.564 15.325 1.00 97.81 322 PRO A N 1
ATOM 2431 C CA . PRO A 1 322 ? -21.467 9.755 14.638 1.00 97.81 322 PRO A CA 1
ATOM 2432 C C . PRO A 1 322 ? -20.168 9.532 13.842 1.00 97.81 322 PRO A C 1
ATOM 2434 O O . PRO A 1 322 ? -19.860 10.315 12.947 1.00 97.81 322 PRO A O 1
ATOM 2437 N N . ALA A 1 323 ? -19.403 8.475 14.137 1.00 96.94 323 ALA A N 1
ATOM 2438 C CA . ALA A 1 323 ? -18.173 8.135 13.424 1.00 96.94 323 ALA A CA 1
ATOM 2439 C C . ALA A 1 323 ? -18.412 7.327 12.132 1.00 96.94 323 ALA A C 1
ATOM 2441 O O . ALA A 1 323 ? -17.471 7.152 11.355 1.00 96.94 323 ALA A O 1
ATOM 2442 N N . LEU A 1 324 ? -19.642 6.860 11.865 1.00 96.75 324 LEU A N 1
ATOM 2443 C CA . LEU A 1 324 ? -19.957 6.026 10.695 1.00 96.75 324 LEU A CA 1
ATOM 2444 C C . LEU A 1 324 ? -19.600 6.709 9.370 1.00 96.75 324 LEU A C 1
ATOM 2446 O O . LEU A 1 324 ? -19.009 6.069 8.509 1.00 96.75 324 LEU A O 1
ATOM 2450 N N . GLY A 1 325 ? -19.851 8.014 9.227 1.00 96.75 325 GLY A N 1
ATOM 2451 C CA . GLY A 1 325 ? -19.488 8.743 8.005 1.00 96.75 325 GLY A CA 1
ATOM 2452 C C . GLY A 1 325 ? -17.976 8.771 7.742 1.00 96.75 325 GLY A C 1
ATOM 2453 O O . GLY A 1 325 ? -17.539 8.634 6.601 1.00 96.75 325 GLY A O 1
ATOM 2454 N N . ALA A 1 326 ? -17.160 8.887 8.794 1.00 95.94 326 ALA A N 1
ATOM 2455 C CA . ALA A 1 326 ? -15.705 8.829 8.666 1.00 95.94 326 ALA A CA 1
ATOM 2456 C C . ALA A 1 326 ? -15.208 7.404 8.369 1.00 95.94 326 ALA A C 1
ATOM 2458 O O . ALA A 1 326 ? -14.264 7.233 7.599 1.00 95.94 326 ALA A O 1
ATOM 2459 N N . LEU A 1 327 ? -15.856 6.382 8.943 1.00 95.69 327 LEU A N 1
ATOM 2460 C CA . LEU A 1 327 ? -15.589 4.975 8.628 1.00 95.69 327 LEU A CA 1
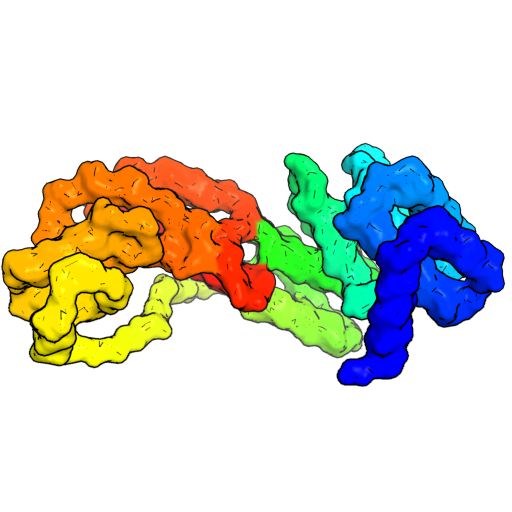ATOM 2461 C C . LEU A 1 327 ? -15.922 4.653 7.169 1.00 95.69 327 LEU A C 1
ATOM 2463 O O . LEU A 1 327 ? -15.121 4.016 6.491 1.00 95.69 327 LEU A O 1
ATOM 2467 N N . ASP A 1 328 ? -17.064 5.127 6.675 1.00 96.31 328 ASP A N 1
ATOM 2468 C CA . ASP A 1 328 ? -17.484 4.952 5.284 1.00 96.31 328 ASP A CA 1
ATOM 2469 C C . ASP A 1 328 ? -16.500 5.620 4.323 1.00 96.31 328 ASP A C 1
ATOM 2471 O O . ASP A 1 328 ? -16.073 4.998 3.352 1.00 96.31 328 ASP A O 1
ATOM 2475 N N . ALA A 1 329 ? -16.064 6.846 4.628 1.00 94.50 329 ALA A N 1
ATOM 2476 C CA . ALA A 1 329 ? -15.042 7.534 3.846 1.00 94.50 329 ALA A CA 1
ATOM 2477 C C . ALA A 1 329 ? -13.701 6.776 3.843 1.00 94.50 329 ALA A C 1
ATOM 2479 O O . ALA A 1 329 ? -13.070 6.645 2.794 1.00 94.50 329 ALA A O 1
ATOM 2480 N N . PHE A 1 330 ? -13.278 6.233 4.991 1.00 94.31 330 PHE A N 1
ATOM 2481 C CA . PHE A 1 330 ? -12.073 5.406 5.080 1.00 94.31 330 PHE A CA 1
ATOM 2482 C C . PHE A 1 330 ? -12.191 4.124 4.245 1.00 94.31 330 PHE A C 1
ATOM 2484 O O . PHE A 1 330 ? -11.260 3.785 3.516 1.00 94.31 330 PHE A O 1
ATOM 2491 N N . LEU A 1 331 ? -13.324 3.421 4.329 1.00 93.69 331 LEU A N 1
ATOM 2492 C CA . LEU A 1 331 ? -13.575 2.178 3.595 1.00 93.69 331 LEU A CA 1
ATOM 2493 C C . LEU A 1 331 ? -13.724 2.402 2.085 1.00 93.69 331 LEU A C 1
ATOM 2495 O O . LEU A 1 331 ? -13.331 1.536 1.308 1.00 93.69 331 LEU A O 1
ATOM 2499 N N . ALA A 1 332 ? -14.251 3.556 1.674 1.00 92.62 332 ALA A N 1
ATOM 2500 C CA . ALA A 1 332 ? -14.352 3.956 0.272 1.00 92.62 332 ALA A CA 1
ATOM 2501 C C . ALA A 1 332 ? -13.003 4.385 -0.336 1.00 92.62 332 ALA A C 1
ATOM 2503 O O . ALA A 1 332 ? -12.894 4.508 -1.555 1.00 92.62 332 ALA A O 1
ATOM 2504 N N . GLY A 1 333 ? -11.977 4.619 0.488 1.00 89.75 333 GLY A N 1
ATOM 2505 C CA . GLY A 1 333 ? -10.640 4.966 0.019 1.00 89.75 333 GLY A CA 1
ATOM 2506 C C . GLY A 1 333 ? -10.036 3.864 -0.853 1.00 89.75 333 GLY A C 1
ATOM 2507 O O . GLY A 1 333 ? -10.003 2.701 -0.458 1.00 89.75 333 GLY A O 1
ATOM 2508 N N . GLU A 1 334 ? -9.528 4.238 -2.029 1.00 88.62 334 GLU A N 1
ATOM 2509 C CA . GLU A 1 334 ? -8.984 3.291 -3.015 1.00 88.62 334 GLU A CA 1
ATOM 2510 C C . GLU A 1 334 ? -7.533 2.874 -2.727 1.00 88.62 334 GLU A C 1
ATOM 2512 O O . GLU A 1 334 ? -7.101 1.789 -3.127 1.00 88.62 334 GLU A O 1
ATOM 2517 N N . ARG A 1 335 ? -6.766 3.739 -2.053 1.00 89.12 335 ARG A N 1
ATOM 2518 C CA . ARG A 1 335 ? -5.348 3.515 -1.747 1.00 89.12 335 ARG A CA 1
ATOM 2519 C C . ARG A 1 335 ? -5.159 2.801 -0.425 1.00 89.12 335 ARG A C 1
ATOM 2521 O O . ARG A 1 335 ? -5.954 2.964 0.499 1.00 89.12 335 ARG A O 1
ATOM 2528 N N . ILE A 1 336 ? -4.037 2.101 -0.330 1.00 87.75 336 ILE A N 1
ATOM 2529 C CA . ILE A 1 336 ? -3.494 1.657 0.949 1.00 87.75 336 ILE A CA 1
ATOM 2530 C C . ILE A 1 336 ? -3.233 2.888 1.822 1.00 87.75 336 ILE A C 1
ATOM 2532 O O . ILE A 1 336 ? -2.517 3.810 1.423 1.00 87.75 336 ILE A O 1
ATOM 2536 N N . ALA A 1 337 ? -3.859 2.916 2.998 1.00 82.94 337 ALA A N 1
ATOM 2537 C CA . ALA A 1 337 ? -3.791 4.045 3.919 1.00 82.94 337 ALA A CA 1
ATOM 2538 C C . ALA A 1 337 ? -2.584 3.949 4.862 1.00 82.94 337 ALA A C 1
ATOM 2540 O O . ALA A 1 337 ? -2.093 4.966 5.348 1.00 82.94 337 ALA A O 1
ATOM 2541 N N . VAL A 1 338 ? -2.088 2.735 5.117 1.00 80.69 338 VAL A N 1
ATOM 2542 C CA . VAL A 1 338 ? -0.983 2.500 6.050 1.00 80.69 338 VAL A CA 1
ATOM 2543 C C . VAL A 1 338 ? 0.364 2.614 5.338 1.00 80.69 338 VAL A C 1
ATOM 2545 O O . VAL A 1 338 ? 0.597 1.961 4.329 1.00 80.69 338 VAL A O 1
ATOM 2548 N N . ARG A 1 339 ? 1.277 3.414 5.899 1.00 78.69 339 ARG A N 1
ATOM 2549 C CA . ARG A 1 339 ? 2.700 3.455 5.515 1.00 78.69 339 ARG A CA 1
ATOM 2550 C C . ARG A 1 339 ? 3.561 3.056 6.710 1.00 78.69 339 ARG A C 1
ATOM 2552 O O . ARG A 1 339 ? 4.043 3.906 7.458 1.00 78.69 339 ARG A O 1
ATOM 2559 N N . HIS A 1 340 ? 3.687 1.760 6.948 1.00 66.81 340 HIS A N 1
ATOM 2560 C CA . HIS A 1 340 ? 4.518 1.200 7.999 1.00 66.81 340 HIS A CA 1
ATOM 2561 C C . HIS A 1 340 ? 6.001 1.250 7.571 1.00 66.81 340 HIS A C 1
ATOM 2563 O O . HIS A 1 340 ? 6.372 1.016 6.427 1.00 66.81 340 HIS A O 1
ATOM 2569 N N . ARG A 1 341 ? 6.918 1.568 8.494 1.00 64.12 341 ARG A N 1
ATOM 2570 C CA . ARG A 1 341 ? 8.362 1.725 8.190 1.00 64.12 341 ARG A CA 1
ATOM 2571 C C . ARG A 1 341 ? 9.095 0.384 7.993 1.00 64.12 341 ARG A C 1
ATOM 2573 O O . ARG A 1 341 ? 10.150 0.175 8.585 1.00 64.12 341 ARG A O 1
ATOM 2580 N N . GLY A 1 342 ? 8.511 -0.543 7.237 1.00 75.50 342 GLY A N 1
ATOM 2581 C CA . GLY A 1 342 ? 9.062 -1.874 6.975 1.00 75.50 342 GLY A CA 1
ATOM 2582 C C . GLY A 1 342 ? 9.281 -2.109 5.487 1.00 75.50 342 GLY A C 1
ATOM 2583 O O . GLY A 1 342 ? 10.383 -1.917 4.982 1.00 75.50 342 GLY A O 1
ATOM 2584 N N . SER A 1 343 ? 8.224 -2.536 4.80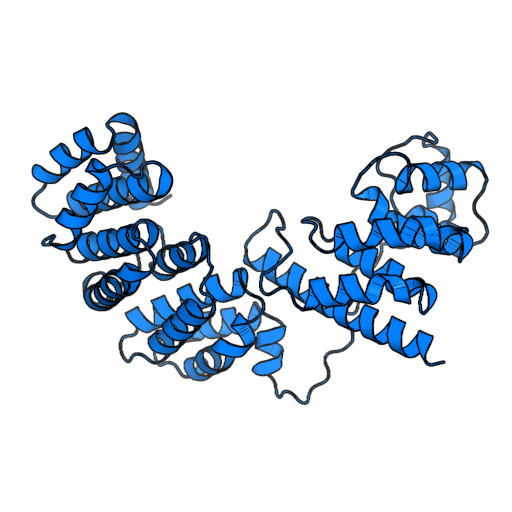4 1.00 88.00 343 SER A N 1
ATOM 2585 C CA . SER A 1 343 ? 8.203 -2.766 3.362 1.00 88.00 343 SER A CA 1
ATOM 2586 C C . SER A 1 343 ? 6.778 -2.566 2.825 1.00 88.00 343 SER A C 1
ATOM 2588 O O . SER A 1 343 ? 5.833 -2.640 3.617 1.00 88.00 343 SER A O 1
ATOM 2590 N N . PRO A 1 344 ? 6.598 -2.365 1.507 1.00 87.38 344 PRO A N 1
ATOM 2591 C CA . PRO A 1 344 ? 5.269 -2.263 0.898 1.00 87.38 344 PRO A CA 1
ATOM 2592 C C . PRO A 1 344 ? 4.363 -3.473 1.192 1.00 87.38 344 PRO A C 1
ATOM 2594 O O . PRO A 1 344 ? 3.152 -3.341 1.328 1.00 87.38 344 PRO A O 1
ATOM 2597 N N . GLU A 1 345 ? 4.946 -4.662 1.347 1.00 89.94 345 GLU A N 1
ATOM 2598 C CA . GLU A 1 345 ? 4.231 -5.879 1.741 1.00 89.94 345 GLU A CA 1
ATOM 2599 C C . GLU A 1 345 ? 3.689 -5.806 3.173 1.00 89.94 345 GLU A C 1
ATOM 2601 O O . GLU A 1 345 ? 2.550 -6.198 3.429 1.00 89.94 345 GLU A O 1
ATOM 2606 N N . SER A 1 346 ? 4.482 -5.285 4.112 1.00 87.38 346 SER A N 1
ATOM 2607 C CA . SER A 1 346 ? 4.026 -5.060 5.487 1.00 87.38 346 SER A CA 1
ATOM 2608 C C . SER A 1 346 ? 2.948 -3.975 5.555 1.00 87.38 346 SER A C 1
ATOM 2610 O O . SER A 1 346 ? 2.022 -4.096 6.356 1.00 87.38 346 SER A O 1
ATOM 2612 N N . ASP A 1 347 ? 3.044 -2.945 4.708 1.00 89.94 347 ASP A N 1
ATOM 2613 C CA . ASP A 1 347 ? 2.038 -1.881 4.578 1.00 89.94 347 ASP A CA 1
ATOM 2614 C C . ASP A 1 347 ? 0.693 -2.450 4.133 1.00 89.94 347 ASP A C 1
ATOM 2616 O O . ASP A 1 347 ? -0.335 -2.175 4.751 1.00 89.94 347 ASP A O 1
ATOM 2620 N N . LEU A 1 348 ? 0.715 -3.316 3.118 1.00 91.50 348 LEU A N 1
ATOM 2621 C CA . LEU A 1 348 ? -0.464 -4.035 2.652 1.00 91.50 348 LEU A CA 1
ATOM 2622 C C . LEU A 1 348 ? -1.096 -4.883 3.755 1.00 91.50 348 LEU A C 1
ATOM 2624 O O . LEU A 1 348 ? -2.295 -4.776 3.992 1.00 91.50 348 LEU A O 1
ATOM 2628 N N . GLN A 1 349 ? -0.314 -5.718 4.440 1.00 89.75 349 GLN A N 1
ATOM 2629 C CA . GLN A 1 349 ? -0.853 -6.592 5.489 1.00 89.75 349 GLN A CA 1
ATOM 2630 C C . GLN A 1 349 ? -1.467 -5.791 6.644 1.00 89.75 349 GLN A C 1
ATOM 2632 O O . GLN A 1 349 ? -2.489 -6.185 7.214 1.00 89.75 349 GLN A O 1
ATOM 2637 N N . ALA A 1 350 ? -0.843 -4.664 6.989 1.00 88.69 350 ALA A N 1
ATOM 2638 C CA . ALA A 1 350 ? -1.349 -3.735 7.984 1.00 88.69 350 ALA A CA 1
ATOM 2639 C C . ALA A 1 350 ? -2.659 -3.066 7.542 1.00 88.69 350 ALA A C 1
ATOM 2641 O O . ALA A 1 350 ? -3.590 -2.973 8.342 1.00 88.69 350 ALA A O 1
ATOM 2642 N N . ASP A 1 351 ? -2.750 -2.627 6.285 1.00 92.19 351 ASP A N 1
ATOM 2643 C CA . ASP A 1 351 ? -3.956 -2.011 5.730 1.00 92.19 351 ASP A CA 1
ATOM 2644 C C . ASP A 1 351 ? -5.104 -3.011 5.577 1.00 92.19 351 ASP A C 1
ATOM 2646 O O . ASP A 1 351 ? -6.225 -2.692 5.955 1.00 92.19 351 ASP A O 1
ATOM 2650 N N . GLU A 1 352 ? -4.845 -4.241 5.128 1.00 92.12 352 GLU A N 1
ATOM 2651 C CA . GLU A 1 352 ? -5.874 -5.284 5.056 1.00 92.12 352 GLU A CA 1
ATOM 2652 C C . GLU A 1 352 ? -6.455 -5.596 6.439 1.00 92.12 352 GLU A C 1
ATOM 2654 O O . GLU A 1 352 ? -7.675 -5.676 6.587 1.00 92.12 352 GLU A O 1
ATOM 2659 N N . LEU A 1 353 ? -5.602 -5.711 7.466 1.00 90.44 353 LEU A N 1
ATOM 2660 C CA . LEU A 1 353 ? -6.061 -5.870 8.847 1.00 90.44 353 LEU A CA 1
ATOM 2661 C C . LEU A 1 353 ? -6.895 -4.662 9.293 1.00 90.44 353 LEU A C 1
ATOM 2663 O O . LEU A 1 353 ? -7.947 -4.831 9.902 1.00 90.44 353 LEU A O 1
ATOM 2667 N N . LEU A 1 354 ? -6.450 -3.446 8.976 1.00 91.56 354 LEU A N 1
ATOM 2668 C CA . LEU A 1 354 ? -7.157 -2.222 9.333 1.00 91.56 354 LEU A CA 1
ATOM 2669 C C . LEU A 1 354 ? -8.536 -2.126 8.656 1.00 91.56 354 LEU A C 1
ATOM 2671 O O . LEU A 1 354 ? -9.512 -1.764 9.310 1.00 91.56 354 LEU A O 1
ATOM 2675 N N . VAL A 1 355 ? -8.637 -2.484 7.374 1.00 92.31 355 VAL A N 1
ATOM 2676 C CA . VAL A 1 355 ? -9.898 -2.531 6.617 1.00 92.31 355 VAL A CA 1
ATOM 2677 C C . VAL A 1 355 ? -10.838 -3.592 7.185 1.00 92.31 355 VAL A C 1
ATOM 2679 O O . VAL A 1 355 ? -12.020 -3.311 7.377 1.00 92.31 355 VAL A O 1
ATOM 2682 N N . GLU A 1 356 ? -10.335 -4.787 7.497 1.00 91.62 356 GLU A N 1
ATOM 2683 C CA . GLU A 1 356 ? -11.118 -5.857 8.131 1.00 91.62 356 GLU A CA 1
ATOM 2684 C C . GLU A 1 356 ? -11.692 -5.404 9.479 1.00 91.62 356 GLU A C 1
ATOM 2686 O O . GLU A 1 356 ? -12.893 -5.559 9.727 1.00 91.62 356 GLU A O 1
ATOM 2691 N N . THR A 1 357 ? -10.862 -4.778 10.318 1.00 92.69 357 THR A N 1
ATOM 2692 C CA . THR A 1 357 ? -11.291 -4.207 11.599 1.00 92.69 357 THR A CA 1
ATOM 2693 C C . THR A 1 357 ? -12.312 -3.091 11.387 1.00 92.69 357 THR A C 1
ATOM 2695 O O . THR A 1 357 ? -13.328 -3.066 12.073 1.00 92.69 357 THR A O 1
ATOM 2698 N N . ALA A 1 358 ? -12.123 -2.210 10.403 1.00 94.38 358 ALA A N 1
ATOM 2699 C CA . ALA A 1 358 ? -13.062 -1.124 10.127 1.00 94.38 358 ALA A CA 1
ATOM 2700 C C . ALA A 1 358 ? -14.429 -1.642 9.660 1.00 94.38 358 ALA A C 1
ATOM 2702 O O . ALA A 1 358 ? -15.463 -1.159 10.122 1.00 94.38 358 ALA A O 1
ATOM 2703 N N . GLN A 1 359 ? -14.451 -2.661 8.796 1.00 94.94 359 GLN A N 1
ATOM 2704 C CA . GLN A 1 359 ? -15.685 -3.323 8.371 1.00 94.94 359 GLN A CA 1
ATOM 2705 C C . GLN A 1 359 ? -16.406 -3.986 9.548 1.00 94.94 359 GLN A C 1
ATOM 2707 O O . GLN A 1 359 ? -17.631 -3.898 9.644 1.00 94.94 359 GLN A O 1
ATOM 2712 N N . PHE A 1 360 ? -15.661 -4.645 10.439 1.00 94.56 360 PHE A N 1
ATOM 2713 C CA . PHE A 1 360 ? -16.210 -5.225 11.661 1.00 94.56 360 PHE A CA 1
ATOM 2714 C C . PHE A 1 360 ? -16.799 -4.147 12.581 1.00 94.56 360 PHE A C 1
ATOM 2716 O O . PHE A 1 360 ? -17.978 -4.226 12.918 1.00 94.56 360 PHE A O 1
ATOM 2723 N N . THR A 1 361 ? -16.021 -3.115 12.920 1.00 95.62 361 THR A N 1
ATOM 2724 C CA . THR A 1 361 ? -16.445 -1.996 13.775 1.00 95.62 361 THR A CA 1
ATOM 2725 C C . THR A 1 361 ? -17.697 -1.324 13.223 1.00 95.62 361 THR A C 1
ATOM 2727 O O . THR A 1 361 ? -18.648 -1.097 13.964 1.00 95.62 361 THR A O 1
ATOM 2730 N N . ARG A 1 362 ? -17.744 -1.065 11.911 1.00 96.75 362 ARG A N 1
ATOM 2731 C CA . ARG A 1 362 ? -18.917 -0.488 11.248 1.00 96.75 362 ARG A CA 1
ATOM 2732 C C . ARG A 1 362 ? -20.167 -1.350 11.436 1.00 96.75 362 ARG A C 1
ATOM 2734 O O . ARG A 1 362 ? -21.197 -0.819 11.841 1.00 96.75 362 ARG A O 1
ATOM 2741 N N . ARG A 1 363 ? -20.089 -2.658 11.145 1.00 95.88 363 ARG A N 1
ATOM 2742 C CA . ARG A 1 363 ? -21.225 -3.583 11.332 1.00 95.88 363 ARG A CA 1
ATOM 2743 C C . ARG A 1 363 ? -21.684 -3.606 12.785 1.00 95.88 363 ARG A C 1
ATOM 2745 O O . ARG A 1 363 ? -22.873 -3.486 13.037 1.00 95.88 363 ARG A O 1
ATOM 2752 N N . HIS A 1 364 ? -20.740 -3.675 13.720 1.00 94.44 364 HIS A N 1
ATOM 2753 C CA . HIS A 1 364 ? -21.043 -3.717 15.145 1.00 94.44 364 HIS A CA 1
ATOM 2754 C C . HIS A 1 364 ? -21.785 -2.461 15.630 1.00 94.44 364 HIS A C 1
ATOM 2756 O O . HIS A 1 364 ? -22.805 -2.576 16.298 1.00 94.44 364 HIS A O 1
ATOM 2762 N N . ILE A 1 365 ? -21.332 -1.265 15.231 1.00 96.06 365 ILE A N 1
ATOM 2763 C CA . ILE A 1 365 ? -22.005 0.001 15.568 1.00 96.06 365 ILE A CA 1
ATOM 2764 C C . ILE A 1 365 ? -23.426 0.040 14.990 1.00 96.06 365 ILE A C 1
ATOM 2766 O O . ILE A 1 365 ? -24.346 0.500 15.665 1.00 96.06 365 ILE A O 1
ATOM 2770 N N . MET A 1 366 ? -23.614 -0.430 13.752 1.00 95.44 366 MET A N 1
ATOM 2771 C CA . MET A 1 366 ? -24.937 -0.474 13.122 1.00 95.44 366 MET A CA 1
ATOM 2772 C C . MET A 1 366 ? -25.887 -1.426 13.855 1.00 95.44 366 MET A C 1
ATOM 2774 O O . MET A 1 366 ? -26.978 -1.010 14.231 1.00 95.44 366 MET A O 1
ATOM 2778 N N . GLU A 1 367 ? -25.452 -2.658 14.128 1.00 94.19 367 GLU A N 1
ATOM 2779 C CA . GLU A 1 367 ? -26.250 -3.663 14.845 1.00 94.19 367 GLU A CA 1
ATOM 2780 C C . GLU A 1 367 ? -26.644 -3.196 16.256 1.00 94.19 367 GLU A C 1
ATOM 2782 O O . GLU A 1 367 ? -27.770 -3.425 16.690 1.00 94.19 367 GLU A O 1
ATOM 2787 N N . ASP A 1 368 ? -25.745 -2.507 16.964 1.00 91.56 368 ASP A N 1
ATOM 2788 C CA . ASP A 1 368 ? -26.020 -1.941 18.290 1.00 91.56 368 ASP A CA 1
ATOM 2789 C C . ASP A 1 368 ? -26.946 -0.714 18.251 1.00 91.56 368 ASP A C 1
ATOM 2791 O O . ASP A 1 368 ? -27.532 -0.364 19.273 1.00 91.56 368 ASP A O 1
ATOM 2795 N N . THR A 1 369 ? -27.059 -0.036 17.105 1.00 88.62 369 THR A N 1
ATOM 2796 C CA . THR A 1 369 ? -27.969 1.110 16.924 1.00 88.62 369 THR A CA 1
ATOM 2797 C C . THR A 1 369 ? -29.394 0.654 16.594 1.00 88.62 369 THR A C 1
ATOM 2799 O O . THR A 1 369 ? -30.351 1.372 16.874 1.00 88.62 369 THR A O 1
ATOM 2802 N N . GLU A 1 370 ? -29.541 -0.531 16.000 1.00 86.31 370 GLU A N 1
ATOM 2803 C CA . GLU A 1 370 ? -30.833 -1.130 15.635 1.00 86.31 370 GLU A CA 1
ATOM 2804 C C . GLU A 1 370 ? -31.524 -1.865 16.800 1.00 86.31 370 GLU A C 1
ATOM 2806 O O . GLU A 1 370 ? -32.717 -2.163 16.709 1.00 86.31 370 GLU A O 1
ATOM 2811 N N . ARG A 1 371 ? -30.792 -2.156 17.883 1.00 79.81 371 ARG A N 1
ATOM 2812 C CA . ARG A 1 371 ? -31.295 -2.762 19.129 1.00 79.81 371 ARG A CA 1
ATOM 2813 C C . ARG A 1 371 ? -31.686 -1.705 20.153 1.00 79.81 371 ARG A C 1
ATOM 2815 O O . ARG A 1 371 ? -32.720 -1.926 20.822 1.00 79.81 371 ARG A O 1
#

Secondary structure (DSSP, 8-state):
--HHHHHHHHHHHHHHHHHHHHHHHHHHT--SSHHHHHHHHHHHHHHHHH---HHHHHHHHHHTT-SSHHHHHHHHHHHHHHS-GGGHHHHHHHHHHHHHHH-SEETTEEHHHHHHHHHHSSSS--HHHHHHHHHHHHT-SSHHHHHHHHHHHHHHHHHBTTHHHHHHHHHHHGGG-SSHHHHHHHHHHHHH-HHHHHHHS-TTSPPPP--------PPPHHHHHHHHHTS-TT-SS--HHHHHHHHHHSPPPHHHHHHHHIIIIIS-SHHHHHHHHHHHHHHGGGGHHHHHHHGGGGTT-TTSHHHHHHHHHHHHGGGGGGGHHHHHHHHH--B-----SS-HHHHHHHHHHHHHHHHHHHHHHHHHHH-

Radius of gyration: 26.34 Å; chains: 1; bounding box: 63×44×73 Å

Sequence (371 aa):
MSGADARWGARWAAVQAAGIEGSAAGLARLPCGPERILLAQACLQYVRLHERSEAGDALVARLRGDGQAEVRLAAHLTALHTLPPGRAAEAEAGVVAELGAAGSSVGSWSVGEVWGDAYGRHDAPRPRDLFRRAAELLVDPDPVRRRVGLDLSRVALCEWRAAPEWLSSGWVRMFDDPVAELRSDAKALVGLSRAASRRAADPRVPVPPPCEVRVPVAVEPRDAEACLASRPVDASRLPPRMFHALLDRGPLSERQIAQLRHQVFTRPSAGQARHARAWWRHAGEASAPVLLPLLPQYFADTALLGIDALECLAAMGRFAAPALGALDAFLAGERIAVRHRGSPESDLQADELLVETAQFTRRHIMEDTER

pLDDT: mean 89.51, std 11.07, range [38.19, 97.94]

Foldseek 3Di:
DDPLVVLLVVLLVVCVVQPLVSLVVVLVVDLDDDNNLSNLLSSLVCCLPPDPDPSSVVSLVVQCPHPALLSVLSSLLSCLQRPDPVCNVVSVVSNVVSCVRNFQDRRPDGSLQSNLVSQVPDPDRDLVVLLVCLLVQLPDPDVRSVVSSLSSLLSSLLWWPCSLVRCLVSLLVCCPPPDPVSNVSSVVSCVLAPSSVCVSPDVPDDDDQPPDPPPPPQDALVNLVVVLVPDALLDPDDQLNSLVNVLVVHADDPSVVSSLCNQQPVDPDLSNLRSLQSVCSHVPLVCLVPLQVPLLVCLLDQPLSVLSSLVSLLVNALSNVVCLVSLVVSLPDTTQSYNHPPDSSVSSVSSSSSNSSSVVSNVRNVVSNVD